Protein AF-A0A260Z3S1-F1 (afdb_monomer)

Mean predicted aligned error: 12.97 Å

Radius of gyration: 24.41 Å; Cα contacts (8 Å, |Δi|>4): 133; chains: 1; bounding box: 53×40×90 Å

Structure (mmCIF, N/CA/C/O backbone):
data_AF-A0A260Z3S1-F1
#
_entry.id   AF-A0A260Z3S1-F1
#
loop_
_atom_site.group_PDB
_atom_site.id
_atom_site.type_symbol
_atom_site.label_atom_id
_atom_site.label_alt_id
_atom_site.label_comp_id
_atom_site.label_asym_id
_atom_site.label_entity_id
_atom_site.label_seq_id
_atom_site.pdbx_PDB_ins_code
_atom_site.Cartn_x
_atom_site.Cartn_y
_atom_site.Cartn_z
_atom_site.occupancy
_atom_site.B_iso_or_equiv
_atom_site.auth_seq_id
_atom_site.auth_comp_id
_atom_si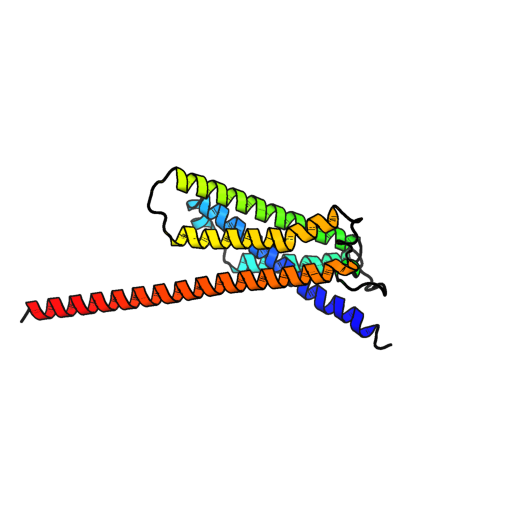te.auth_asym_id
_atom_site.auth_atom_id
_atom_site.pdbx_PDB_model_num
ATOM 1 N N . MET A 1 1 ? 28.560 2.451 -24.950 1.00 42.50 1 MET A N 1
ATOM 2 C CA . MET A 1 1 ? 28.458 1.064 -24.454 1.00 42.50 1 MET A CA 1
ATOM 3 C C . MET A 1 1 ? 28.136 1.024 -22.955 1.00 42.50 1 MET A C 1
ATOM 5 O O . MET A 1 1 ? 27.085 0.514 -22.625 1.00 42.50 1 MET A O 1
ATOM 9 N N . LEU A 1 2 ? 28.884 1.701 -22.068 1.00 42.75 2 LEU A N 1
ATOM 10 C CA . LEU A 1 2 ? 28.582 1.797 -20.614 1.00 42.75 2 LEU A CA 1
ATOM 11 C C . LEU A 1 2 ? 27.265 2.517 -20.206 1.00 42.75 2 LEU A C 1
ATOM 13 O O . LEU A 1 2 ? 26.887 2.483 -19.041 1.00 42.75 2 LEU A O 1
ATOM 17 N N . MET A 1 3 ? 26.571 3.200 -21.127 1.00 47.53 3 MET A N 1
ATOM 18 C CA . MET A 1 3 ? 25.316 3.928 -20.841 1.00 47.53 3 MET A CA 1
ATOM 19 C C . MET A 1 3 ? 24.032 3.133 -21.138 1.00 47.53 3 MET A C 1
ATOM 21 O O . MET A 1 3 ? 22.958 3.591 -20.750 1.00 47.53 3 MET A O 1
ATOM 25 N N . GLU A 1 4 ? 24.113 1.985 -21.822 1.00 52.72 4 GLU A N 1
ATOM 26 C CA . GLU A 1 4 ? 22.952 1.091 -21.997 1.00 52.72 4 GLU A CA 1
ATOM 27 C C . GLU A 1 4 ? 22.783 0.157 -20.793 1.00 52.72 4 GLU A C 1
ATOM 29 O O . GLU A 1 4 ? 21.679 0.051 -20.271 1.00 52.72 4 GLU A O 1
ATOM 34 N N . GLU A 1 5 ? 23.879 -0.380 -20.243 1.00 53.06 5 GLU A N 1
ATOM 35 C CA . GLU A 1 5 ? 23.864 -1.261 -19.058 1.00 53.06 5 GLU A CA 1
ATOM 36 C C . GLU A 1 5 ? 23.185 -0.639 -17.823 1.00 53.06 5 GLU A C 1
ATOM 38 O O . GLU A 1 5 ? 22.540 -1.334 -17.040 1.00 53.06 5 GLU A O 1
ATOM 43 N N . TYR A 1 6 ? 23.276 0.683 -17.640 1.00 60.38 6 TYR A N 1
ATOM 44 C CA . TYR A 1 6 ? 22.657 1.359 -16.491 1.00 60.38 6 TYR A CA 1
ATOM 45 C C . TYR A 1 6 ? 21.142 1.586 -16.654 1.00 60.38 6 TYR A C 1
ATOM 47 O O . TYR A 1 6 ? 20.464 1.935 -15.688 1.00 60.38 6 TYR A O 1
ATOM 55 N N . ARG A 1 7 ? 20.587 1.428 -17.864 1.00 61.75 7 ARG A N 1
ATOM 56 C CA . ARG A 1 7 ? 19.157 1.673 -18.137 1.00 61.75 7 ARG A CA 1
ATOM 57 C C . ARG A 1 7 ? 18.304 0.468 -17.782 1.00 61.75 7 ARG A C 1
ATOM 59 O O . ARG A 1 7 ? 17.249 0.643 -17.175 1.00 61.75 7 ARG A O 1
ATOM 66 N N . ASP A 1 8 ? 18.807 -0.730 -18.044 1.00 65.19 8 ASP A N 1
ATOM 67 C CA . ASP A 1 8 ? 18.151 -1.970 -17.628 1.00 65.19 8 ASP A CA 1
ATOM 68 C C . ASP A 1 8 ? 18.124 -2.088 -16.101 1.00 65.19 8 ASP A C 1
ATOM 70 O O . ASP A 1 8 ? 17.151 -2.581 -15.529 1.00 65.19 8 ASP A O 1
ATOM 74 N N . LEU A 1 9 ? 19.125 -1.513 -15.420 1.00 69.56 9 LEU A N 1
ATOM 75 C CA . LEU A 1 9 ? 19.155 -1.379 -13.963 1.00 69.56 9 LEU A CA 1
ATOM 76 C C . LEU A 1 9 ? 17.916 -0.644 -13.418 1.00 69.56 9 LEU A C 1
ATOM 78 O O . LEU A 1 9 ? 17.424 -0.984 -12.344 1.00 69.56 9 LEU A O 1
ATOM 82 N N . ILE A 1 10 ? 17.382 0.341 -14.153 1.00 70.88 10 ILE A N 1
ATOM 83 C CA . ILE A 1 10 ? 16.171 1.072 -13.751 1.00 70.88 10 ILE A CA 1
ATOM 84 C C . ILE A 1 10 ? 14.979 0.118 -13.722 1.00 70.88 10 ILE A C 1
ATOM 86 O O . ILE A 1 10 ? 14.205 0.156 -12.773 1.00 70.88 10 ILE A O 1
ATOM 90 N N . VAL A 1 11 ? 14.841 -0.755 -14.721 1.00 71.81 11 VAL A N 1
ATOM 91 C CA . VAL A 1 11 ? 13.756 -1.746 -14.779 1.00 71.81 11 VAL A CA 1
ATOM 92 C C . VAL A 1 11 ? 13.961 -2.830 -13.721 1.00 71.81 11 VAL A C 1
ATOM 94 O O . VAL A 1 11 ? 13.030 -3.134 -12.977 1.00 71.81 11 VAL A O 1
ATOM 97 N N . TYR A 1 12 ? 15.188 -3.332 -13.569 1.00 73.81 12 TYR A N 1
ATOM 98 C CA . TYR A 1 12 ? 15.538 -4.335 -12.560 1.00 73.81 12 TYR A CA 1
ATOM 99 C C . TYR A 1 12 ? 15.319 -3.863 -11.119 1.00 73.81 12 TYR A C 1
ATOM 101 O O . TYR A 1 12 ? 14.935 -4.664 -10.273 1.00 73.81 12 TYR A O 1
ATOM 109 N N . LEU A 1 13 ? 15.540 -2.580 -10.821 1.00 77.12 13 LEU A N 1
ATOM 110 C CA . LEU A 1 13 ? 15.265 -2.007 -9.500 1.00 77.12 13 LEU A CA 1
ATOM 111 C C . LEU A 1 13 ? 13.797 -1.594 -9.338 1.00 77.12 13 LEU A C 1
ATOM 113 O O . LEU A 1 13 ? 13.244 -1.684 -8.239 1.00 77.12 13 LEU A O 1
ATOM 117 N N . ALA A 1 14 ? 13.149 -1.145 -10.413 1.00 77.25 14 ALA A N 1
ATOM 118 C CA . ALA A 1 14 ? 11.780 -0.655 -10.351 1.00 77.25 14 ALA A CA 1
ATOM 119 C C . ALA A 1 14 ? 10.728 -1.769 -10.287 1.00 77.25 14 ALA A C 1
ATOM 121 O O . ALA A 1 14 ? 9.692 -1.548 -9.663 1.00 77.25 14 ALA A O 1
ATOM 122 N N . ILE A 1 15 ? 10.978 -2.951 -10.863 1.00 80.38 15 ILE A N 1
ATOM 123 C CA . ILE A 1 15 ? 10.049 -4.091 -10.780 1.00 80.38 15 ILE A CA 1
ATOM 124 C C . ILE A 1 15 ? 9.864 -4.555 -9.320 1.00 80.38 15 ILE A C 1
ATOM 126 O O . ILE A 1 15 ? 8.734 -4.493 -8.827 1.00 80.38 15 ILE A O 1
ATOM 130 N N . PRO A 1 16 ? 10.926 -4.899 -8.556 1.00 83.25 16 PRO A N 1
ATOM 131 C CA . PRO A 1 16 ? 10.788 -5.257 -7.144 1.00 83.25 16 PRO A CA 1
ATOM 132 C C . PRO A 1 16 ? 10.151 -4.141 -6.315 1.00 83.25 16 PRO A C 1
ATOM 134 O O . PRO A 1 16 ? 9.347 -4.400 -5.417 1.00 83.25 16 PRO A O 1
ATOM 137 N N . TRP A 1 17 ? 10.483 -2.885 -6.630 1.00 81.94 17 TRP A N 1
ATOM 138 C CA . TRP A 1 17 ? 9.886 -1.727 -5.975 1.00 81.94 17 TRP A CA 1
ATOM 139 C C . TRP A 1 17 ? 8.381 -1.611 -6.252 1.00 81.94 17 TRP A C 1
ATOM 141 O O . TRP A 1 17 ? 7.613 -1.326 -5.329 1.00 81.94 17 TRP A O 1
ATOM 151 N N . SER A 1 18 ? 7.939 -1.857 -7.490 1.00 81.75 18 SER A N 1
ATOM 152 C CA . SER A 1 18 ? 6.517 -1.877 -7.853 1.00 81.75 18 SER A CA 1
ATOM 153 C C . SER A 1 18 ? 5.781 -2.973 -7.093 1.00 81.75 18 SER A C 1
ATOM 155 O O . SER A 1 18 ? 4.790 -2.672 -6.429 1.00 81.75 18 SER A O 1
ATOM 157 N N . ASN A 1 19 ? 6.316 -4.197 -7.076 1.00 86.38 19 ASN A N 1
ATOM 158 C CA . ASN A 1 19 ? 5.711 -5.325 -6.363 1.00 86.38 19 ASN A CA 1
ATOM 159 C C . ASN A 1 19 ? 5.585 -5.034 -4.862 1.00 86.38 19 ASN A C 1
ATOM 161 O O . ASN A 1 19 ? 4.545 -5.296 -4.255 1.00 86.38 19 ASN A O 1
ATOM 165 N N . PHE A 1 20 ? 6.622 -4.446 -4.256 1.00 85.25 20 PHE A N 1
ATOM 166 C CA . PHE A 1 20 ? 6.588 -4.039 -2.852 1.00 85.25 20 PHE A CA 1
ATOM 167 C C . PHE A 1 20 ? 5.515 -2.972 -2.596 1.00 85.25 20 PHE A C 1
ATOM 169 O O . PHE A 1 20 ? 4.761 -3.061 -1.622 1.00 85.25 20 PHE A O 1
ATOM 176 N N . ALA A 1 21 ? 5.399 -1.985 -3.488 1.00 8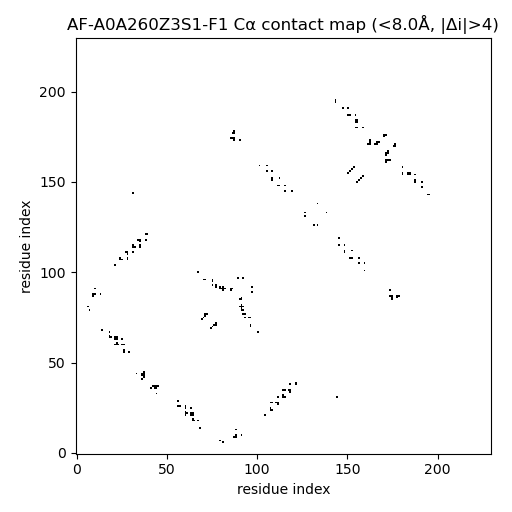1.50 21 ALA A N 1
ATOM 177 C CA . ALA A 1 21 ? 4.367 -0.959 -3.406 1.00 81.50 21 ALA A CA 1
ATOM 178 C C . ALA A 1 21 ? 2.951 -1.545 -3.571 1.00 81.50 21 ALA A C 1
ATOM 180 O O . ALA A 1 21 ? 2.059 -1.177 -2.807 1.00 81.50 21 ALA A O 1
ATOM 181 N N . ALA A 1 22 ? 2.745 -2.479 -4.504 1.00 84.94 22 ALA A N 1
ATOM 182 C CA . ALA A 1 22 ? 1.474 -3.170 -4.713 1.00 84.94 22 ALA A CA 1
ATOM 183 C C . ALA A 1 22 ? 1.071 -3.996 -3.482 1.00 84.94 22 ALA A C 1
ATOM 185 O O . ALA A 1 22 ? -0.040 -3.845 -2.966 1.00 84.94 22 ALA A O 1
ATOM 186 N N . CYS A 1 23 ? 2.004 -4.785 -2.935 1.00 87.12 23 CYS A N 1
ATOM 187 C CA . CYS A 1 23 ? 1.796 -5.535 -1.695 1.00 87.12 23 CYS A CA 1
ATOM 188 C C . CYS A 1 23 ? 1.375 -4.607 -0.549 1.00 87.12 23 CYS A C 1
ATOM 190 O O . CYS A 1 23 ? 0.395 -4.880 0.148 1.00 87.12 23 CYS A O 1
ATOM 192 N N . ARG A 1 24 ? 2.078 -3.479 -0.372 1.00 84.94 24 ARG A N 1
ATOM 193 C CA . ARG A 1 24 ? 1.750 -2.483 0.658 1.00 84.94 24 ARG A CA 1
ATOM 194 C C . ARG A 1 24 ? 0.330 -1.939 0.488 1.00 84.94 24 ARG A C 1
ATOM 196 O O . ARG A 1 24 ? -0.402 -1.867 1.473 1.00 84.94 24 ARG A O 1
ATOM 203 N N . SER A 1 25 ? -0.074 -1.584 -0.731 1.00 83.81 25 SER A N 1
ATOM 204 C CA . SER A 1 25 ? -1.418 -1.066 -1.011 1.00 83.81 25 SER A CA 1
ATOM 205 C C . SER A 1 25 ? -2.520 -2.089 -0.695 1.00 83.81 25 SER A C 1
ATOM 207 O O . SER A 1 25 ? -3.530 -1.725 -0.092 1.00 83.81 25 SER A O 1
ATOM 209 N N . ILE A 1 26 ? -2.318 -3.372 -1.016 1.00 88.75 26 ILE A N 1
ATOM 210 C CA . ILE A 1 26 ? -3.271 -4.450 -0.686 1.00 88.75 26 ILE A CA 1
ATOM 211 C C . ILE A 1 26 ? -3.361 -4.683 0.825 1.00 88.75 26 ILE A C 1
ATOM 213 O O . ILE A 1 26 ? -4.458 -4.855 1.368 1.00 88.75 26 ILE A O 1
ATOM 217 N N . ILE A 1 27 ? -2.227 -4.657 1.529 1.00 87.38 27 ILE A N 1
ATOM 218 C CA . ILE A 1 27 ? -2.198 -4.772 2.991 1.00 87.38 27 ILE A CA 1
ATOM 219 C C . ILE A 1 27 ? -2.959 -3.598 3.623 1.00 87.38 27 ILE A C 1
ATOM 221 O O . ILE A 1 27 ? -3.803 -3.817 4.493 1.00 87.38 27 ILE A O 1
ATOM 225 N N . ALA A 1 28 ? -2.730 -2.369 3.154 1.00 83.81 28 ALA A N 1
ATOM 226 C CA . ALA A 1 28 ? -3.434 -1.180 3.632 1.00 83.81 28 ALA A CA 1
ATOM 227 C C . ALA A 1 28 ? -4.955 -1.264 3.394 1.00 83.81 28 ALA A C 1
ATOM 229 O O . ALA A 1 28 ? -5.746 -0.964 4.296 1.00 83.81 28 ALA A O 1
ATOM 230 N N . LEU A 1 29 ? -5.379 -1.744 2.219 1.00 87.44 29 LEU A N 1
ATOM 231 C CA . LEU A 1 29 ? -6.790 -1.993 1.909 1.00 87.44 29 LEU A CA 1
ATOM 232 C C . LEU A 1 29 ? -7.402 -3.051 2.837 1.00 87.44 29 LEU A C 1
ATOM 234 O O . LEU A 1 29 ? -8.494 -2.854 3.377 1.00 87.44 29 LEU A O 1
ATOM 238 N N . SER A 1 30 ? -6.683 -4.149 3.066 1.00 87.88 30 SER A N 1
ATOM 239 C CA . SER A 1 30 ? -7.125 -5.239 3.941 1.00 87.88 30 SER A CA 1
ATOM 240 C C . SER A 1 30 ? -7.297 -4.754 5.382 1.00 87.88 30 SER A C 1
ATOM 242 O O . SER A 1 30 ? -8.345 -4.967 5.989 1.00 87.88 30 SER A O 1
ATOM 244 N N . ILE A 1 31 ? -6.318 -4.010 5.907 1.00 84.12 31 ILE A N 1
ATOM 245 C CA . ILE A 1 31 ? -6.381 -3.393 7.240 1.00 84.12 31 ILE A CA 1
ATOM 246 C C . ILE A 1 31 ? -7.555 -2.411 7.338 1.00 84.12 31 ILE A C 1
ATOM 248 O O . ILE A 1 31 ? -8.276 -2.409 8.338 1.00 84.12 31 ILE A O 1
ATOM 252 N N . SER A 1 32 ? -7.769 -1.575 6.320 1.00 83.69 32 SER A N 1
ATOM 253 C CA . SER A 1 32 ? -8.889 -0.623 6.297 1.00 83.69 32 SER A CA 1
ATOM 254 C C . SER A 1 32 ? -10.235 -1.347 6.337 1.00 83.69 32 SER A C 1
ATOM 256 O O . SER A 1 32 ? -11.125 -0.976 7.104 1.00 83.69 32 SER A O 1
ATOM 258 N N . THR A 1 33 ? -10.353 -2.440 5.586 1.00 87.25 33 THR A N 1
ATOM 259 C CA . THR A 1 33 ? -11.551 -3.286 5.557 1.00 87.25 33 THR A CA 1
ATOM 260 C C . THR A 1 33 ? -11.796 -3.950 6.912 1.00 87.25 33 THR A C 1
ATOM 262 O O . THR A 1 33 ? -12.904 -3.861 7.443 1.00 87.25 33 THR A O 1
AT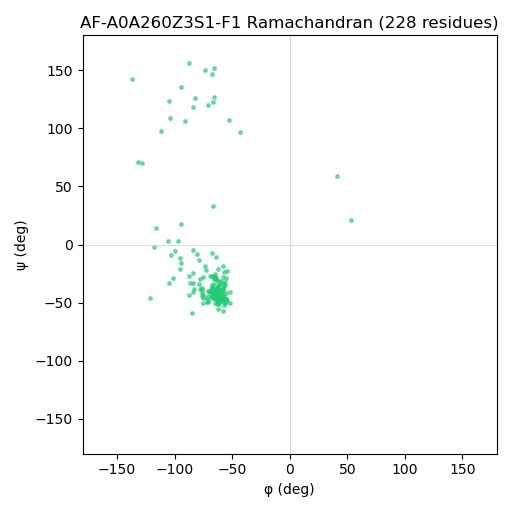OM 265 N N . GLU A 1 34 ? -10.766 -4.536 7.536 1.00 85.69 34 GLU A N 1
ATOM 266 C CA . GLU A 1 34 ? -10.872 -5.111 8.884 1.00 85.69 34 GLU A CA 1
ATOM 267 C C . GLU A 1 34 ? -11.384 -4.081 9.902 1.00 85.69 34 GLU A C 1
ATOM 269 O O . GLU A 1 34 ? -12.242 -4.397 10.729 1.00 85.69 34 GLU A O 1
ATOM 274 N N . ARG A 1 35 ? -10.894 -2.836 9.832 1.00 83.69 35 ARG A N 1
ATOM 275 C CA . ARG A 1 35 ? -11.311 -1.751 10.735 1.00 83.69 35 ARG A CA 1
ATOM 276 C C . ARG A 1 35 ? -12.776 -1.376 10.545 1.00 83.69 35 ARG A C 1
ATOM 278 O O . ARG A 1 35 ? -13.477 -1.194 11.540 1.00 83.69 35 ARG A O 1
ATOM 285 N N . VAL A 1 36 ? -13.251 -1.293 9.302 1.00 85.25 36 VAL A N 1
ATOM 286 C CA . VAL A 1 36 ? -14.667 -1.025 9.008 1.00 85.25 36 VAL A CA 1
ATOM 287 C C . VAL A 1 36 ? -15.542 -2.171 9.507 1.00 85.25 36 VAL A C 1
ATOM 289 O O . VAL A 1 36 ? -16.519 -1.913 10.205 1.00 85.25 36 VAL A O 1
ATOM 292 N N . ILE A 1 37 ? -15.169 -3.428 9.256 1.00 86.69 37 ILE A N 1
ATOM 293 C CA . ILE A 1 37 ? -15.929 -4.591 9.741 1.00 86.69 37 ILE A CA 1
ATOM 294 C C . ILE A 1 37 ? -15.960 -4.612 11.274 1.00 86.69 37 ILE A C 1
ATOM 296 O O . ILE A 1 37 ? -17.025 -4.793 11.857 1.00 86.69 37 ILE A O 1
ATOM 300 N N . ALA A 1 38 ? -14.835 -4.357 11.947 1.00 84.44 38 ALA A N 1
ATOM 301 C CA . ALA A 1 38 ? -14.779 -4.288 13.407 1.00 84.44 38 ALA A CA 1
ATOM 302 C C . ALA A 1 38 ? -15.628 -3.142 13.980 1.00 84.44 38 ALA A C 1
ATOM 304 O O . ALA A 1 38 ? -16.263 -3.304 15.023 1.00 84.44 38 ALA A O 1
ATOM 305 N N . ALA A 1 39 ? -15.657 -1.991 13.303 1.00 80.62 39 ALA A N 1
ATOM 306 C CA . ALA A 1 39 ? -16.452 -0.848 13.722 1.00 80.62 39 ALA A CA 1
ATOM 307 C C . ALA A 1 39 ? -17.947 -1.101 13.497 1.00 80.62 39 ALA A C 1
ATOM 309 O O . ALA A 1 39 ? -18.742 -0.878 14.408 1.00 80.62 39 ALA A O 1
ATOM 310 N N . TYR A 1 40 ? -18.353 -1.561 12.310 1.00 82.56 40 TYR A N 1
ATOM 311 C CA . TYR A 1 40 ? -19.752 -1.768 11.925 1.00 82.56 40 TYR A CA 1
ATOM 312 C C . TYR A 1 40 ? -20.370 -3.029 12.533 1.00 82.56 40 TYR A C 1
ATOM 314 O O . TYR A 1 40 ? -21.456 -2.937 13.105 1.00 82.56 40 TYR A O 1
ATOM 322 N N . PHE A 1 41 ? -19.646 -4.147 12.505 1.00 86.38 41 PHE A N 1
ATOM 323 C CA . PHE A 1 41 ? -20.111 -5.479 12.890 1.00 86.38 41 PHE A CA 1
ATOM 324 C C . PHE A 1 41 ? -19.112 -6.185 13.834 1.00 86.38 41 PHE A C 1
ATOM 326 O O . PHE A 1 41 ? -18.476 -7.176 13.458 1.00 86.38 41 PHE A O 1
ATOM 333 N N . PRO A 1 42 ? -18.984 -5.735 15.098 1.00 83.00 42 PRO A N 1
ATOM 334 C CA . PRO A 1 42 ? -17.966 -6.237 16.028 1.00 83.00 42 PRO A CA 1
ATOM 335 C C . PRO A 1 42 ? -18.101 -7.735 16.356 1.00 83.00 42 PRO A C 1
ATOM 337 O O . PRO A 1 42 ? -17.099 -8.411 16.590 1.00 83.00 42 PRO A O 1
ATOM 340 N N . ILE A 1 43 ? -19.329 -8.268 16.357 1.00 83.19 43 ILE A N 1
ATOM 341 C CA . ILE A 1 43 ? -19.608 -9.686 16.642 1.00 83.19 43 ILE A CA 1
ATOM 342 C C . ILE A 1 43 ? -19.116 -10.565 15.483 1.00 83.19 43 ILE A C 1
ATOM 344 O O . ILE A 1 43 ? -18.377 -11.524 15.706 1.00 83.19 43 ILE A O 1
ATOM 348 N N . SER A 1 44 ? -19.448 -10.188 14.242 1.00 81.94 44 SER A N 1
ATOM 349 C CA . SER A 1 44 ? -18.989 -10.891 13.037 1.00 81.94 44 SER A CA 1
ATOM 350 C C . SER A 1 44 ? -17.468 -10.834 12.900 1.00 81.94 44 SER A C 1
ATOM 352 O O . SER A 1 44 ? -16.839 -11.840 12.579 1.00 81.94 44 SER A O 1
ATOM 354 N N . TYR A 1 45 ? -16.864 -9.680 13.208 1.00 84.81 45 TYR A N 1
ATOM 355 C CA . TYR A 1 45 ? -15.411 -9.512 13.203 1.00 84.81 45 TYR A CA 1
ATOM 356 C C . TYR A 1 45 ? -14.712 -10.505 14.135 1.00 84.81 45 TYR A C 1
ATOM 358 O O . TYR A 1 45 ? -13.719 -11.114 13.747 1.00 84.81 45 TYR A O 1
ATOM 366 N N . ARG A 1 46 ? -15.229 -10.708 15.354 1.00 83.88 46 ARG A N 1
ATOM 367 C CA . ARG A 1 46 ? -14.599 -11.607 16.330 1.00 83.88 46 ARG A CA 1
ATOM 368 C C . ARG A 1 46 ? -14.625 -13.070 15.887 1.00 83.88 46 ARG A C 1
ATOM 370 O O . ARG A 1 46 ? -13.666 -13.785 16.154 1.00 83.88 46 ARG A O 1
ATOM 377 N N . ASN A 1 47 ? -15.677 -13.484 15.182 1.00 83.88 47 ASN A N 1
ATOM 378 C CA . ASN A 1 47 ? -15.768 -14.830 14.621 1.00 83.88 47 ASN A CA 1
ATOM 379 C C . ASN A 1 47 ? -14.817 -15.010 13.423 1.00 83.88 47 ASN A C 1
ATOM 381 O O . ASN A 1 47 ? -14.046 -15.963 13.375 1.00 83.88 47 ASN A O 1
ATOM 385 N N . ILE A 1 48 ? -14.796 -14.037 12.504 1.00 81.75 48 ILE A N 1
ATOM 386 C CA . ILE A 1 48 ? -13.912 -14.030 11.328 1.00 81.75 48 ILE A CA 1
ATOM 387 C C . ILE A 1 48 ? -12.432 -13.995 11.727 1.00 81.75 48 ILE A C 1
ATOM 389 O O . ILE A 1 48 ? -11.641 -14.773 11.204 1.00 81.75 48 ILE A O 1
ATOM 393 N N . LYS A 1 49 ? -12.046 -13.142 12.682 1.00 80.81 49 LYS A N 1
ATOM 394 C CA . LYS A 1 49 ? -10.652 -13.005 13.142 1.00 80.81 49 LYS A CA 1
ATOM 395 C C . LYS A 1 49 ? -10.119 -14.288 13.780 1.00 80.81 49 LYS A C 1
ATOM 397 O O . LYS A 1 49 ? -8.926 -14.551 13.705 1.00 80.81 49 LYS A O 1
ATOM 402 N N . ASN A 1 50 ? -10.994 -15.073 14.407 1.00 78.00 50 ASN A N 1
ATOM 403 C CA . ASN A 1 50 ? -10.624 -16.367 14.972 1.00 78.00 50 ASN A CA 1
ATOM 404 C C . ASN A 1 50 ? -10.380 -17.428 13.883 1.00 78.00 50 ASN A C 1
ATOM 406 O O . ASN A 1 50 ? -9.688 -18.408 14.133 1.00 78.00 50 ASN A O 1
ATOM 410 N N . SER A 1 51 ? -10.936 -17.227 12.683 1.00 76.31 51 SER A N 1
ATOM 411 C CA . SER A 1 51 ? -10.835 -18.158 11.558 1.00 76.31 51 SER A CA 1
ATOM 412 C C . SER A 1 51 ? -9.796 -17.754 10.506 1.00 76.31 51 SER A C 1
ATOM 414 O O . SER A 1 51 ? -9.264 -18.634 9.835 1.00 76.31 51 SER A O 1
ATOM 416 N N . ILE A 1 52 ? -9.515 -16.457 10.325 1.00 79.31 52 ILE A N 1
ATOM 417 C CA . ILE A 1 52 ? -8.587 -15.952 9.302 1.00 79.31 52 ILE A CA 1
ATOM 418 C C . ILE A 1 52 ? -7.255 -15.553 9.957 1.00 79.31 52 ILE A C 1
ATOM 420 O O . ILE A 1 52 ? -7.198 -14.534 10.655 1.00 79.31 52 ILE A O 1
ATOM 424 N N . PRO A 1 53 ? -6.165 -16.308 9.731 1.00 81.25 53 PRO A N 1
ATOM 425 C CA . PRO A 1 53 ? -4.848 -15.930 10.220 1.00 81.25 53 PRO A CA 1
ATOM 426 C C . PRO A 1 53 ? -4.272 -14.762 9.409 1.00 81.25 53 PRO A C 1
ATOM 428 O O . PRO A 1 53 ? -4.494 -14.637 8.205 1.00 81.25 53 PRO A O 1
ATOM 431 N N . THR A 1 54 ? -3.440 -13.935 10.047 1.00 81.75 54 THR A N 1
ATOM 432 C CA . THR A 1 54 ? -2.752 -12.799 9.399 1.00 81.75 54 THR A CA 1
ATOM 433 C C . THR A 1 54 ? -1.928 -13.220 8.173 1.00 81.75 54 THR A C 1
ATOM 435 O O . THR A 1 54 ? -1.784 -12.452 7.225 1.00 81.75 54 THR A O 1
ATOM 438 N N . TRP A 1 55 ? -1.427 -14.459 8.159 1.00 83.56 55 TRP A N 1
ATOM 439 C CA . TRP A 1 55 ? -0.689 -15.039 7.034 1.00 83.56 55 TRP A CA 1
ATOM 440 C C . TRP A 1 55 ? -1.497 -15.095 5.736 1.00 83.56 55 TRP A C 1
ATOM 442 O O . TRP A 1 55 ? -0.920 -14.936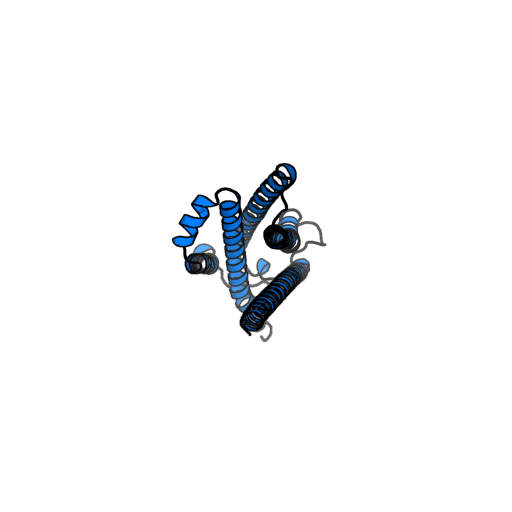 4.666 1.00 83.56 55 TRP A O 1
ATOM 452 N N . THR A 1 56 ? -2.822 -15.253 5.810 1.00 86.44 56 THR A N 1
ATOM 453 C CA . THR A 1 56 ? -3.685 -15.267 4.621 1.00 86.44 56 THR A CA 1
ATOM 454 C C . THR A 1 56 ? -3.675 -13.915 3.914 1.00 86.44 56 THR A C 1
ATOM 456 O O . THR A 1 56 ? -3.598 -13.867 2.692 1.00 86.44 56 THR A O 1
ATOM 459 N N . ILE A 1 57 ? -3.675 -12.812 4.669 1.00 87.50 57 ILE A N 1
ATOM 460 C CA . ILE A 1 57 ? -3.606 -11.454 4.107 1.00 87.50 57 ILE A CA 1
ATOM 461 C C . ILE A 1 57 ? -2.267 -11.247 3.392 1.00 87.50 57 ILE A C 1
ATOM 463 O O . ILE A 1 57 ? -2.223 -10.681 2.303 1.00 87.50 57 ILE A O 1
ATOM 467 N N . LEU A 1 58 ? -1.179 -11.740 3.990 1.00 87.69 58 LEU A N 1
ATOM 468 C CA . LEU A 1 58 ? 0.156 -11.645 3.407 1.00 87.69 58 LEU A CA 1
ATOM 469 C C . LEU A 1 58 ? 0.260 -12.471 2.119 1.00 87.69 58 LEU A C 1
ATOM 471 O O . LEU A 1 58 ? 0.757 -11.961 1.120 1.00 87.69 58 LEU A O 1
ATOM 475 N N . LEU A 1 59 ? -0.267 -13.699 2.114 1.00 89.88 59 LEU A N 1
ATOM 476 C CA . LEU A 1 59 ? -0.325 -14.543 0.916 1.00 89.88 59 LEU A CA 1
ATOM 477 C C . LEU A 1 59 ? -1.092 -13.863 -0.218 1.00 89.88 59 LEU A C 1
ATOM 479 O O . LEU A 1 59 ? -0.572 -13.777 -1.323 1.00 89.88 59 LEU A O 1
ATOM 483 N N . VAL A 1 60 ? -2.279 -13.316 0.064 1.00 90.00 60 VAL A N 1
ATOM 484 C CA . VAL A 1 60 ? -3.075 -12.592 -0.939 1.00 90.00 60 VAL A CA 1
ATOM 485 C C . VAL A 1 60 ? -2.307 -11.390 -1.490 1.00 90.00 60 VAL A C 1
ATOM 487 O O . VAL A 1 60 ? -2.284 -11.193 -2.701 1.00 90.00 60 VAL A O 1
ATOM 490 N N . ALA A 1 61 ? -1.641 -10.612 -0.633 1.00 90.31 61 ALA A N 1
ATOM 491 C CA . ALA A 1 61 ? -0.852 -9.460 -1.066 1.00 90.31 61 ALA A CA 1
ATOM 492 C C . ALA A 1 61 ? 0.321 -9.859 -1.975 1.00 90.31 61 ALA A C 1
ATOM 494 O O . ALA A 1 61 ? 0.535 -9.222 -3.003 1.00 90.31 61 ALA A O 1
ATOM 495 N N . VAL A 1 62 ? 1.046 -10.927 -1.630 1.00 90.31 62 VAL A N 1
ATOM 496 C CA . VAL A 1 62 ? 2.174 -11.427 -2.430 1.00 90.31 62 VAL A CA 1
ATOM 497 C C . VAL A 1 62 ? 1.697 -12.014 -3.755 1.00 90.31 62 VAL A C 1
ATOM 499 O O . VAL A 1 62 ? 2.258 -11.681 -4.795 1.00 90.31 62 VAL A O 1
ATOM 502 N N . SER A 1 63 ? 0.642 -12.835 -3.747 1.00 88.69 63 SER A N 1
ATOM 503 C CA . SER A 1 63 ? 0.039 -13.361 -4.978 1.00 88.69 63 SER A CA 1
ATOM 504 C C . SER A 1 63 ? -0.412 -12.234 -5.900 1.00 88.69 63 SER A C 1
ATOM 506 O O . SER A 1 63 ? -0.210 -12.305 -7.110 1.00 88.69 63 SER A O 1
ATOM 508 N N . PHE A 1 64 ? -0.977 -11.172 -5.324 1.00 87.69 64 PHE A N 1
ATOM 509 C CA . PHE A 1 64 ? -1.364 -9.995 -6.078 1.00 87.69 64 PHE A CA 1
ATOM 510 C C . PHE A 1 64 ? -0.141 -9.268 -6.662 1.00 87.69 64 PHE A C 1
ATOM 512 O O . PHE A 1 64 ? -0.130 -8.958 -7.849 1.00 87.69 64 PHE A O 1
ATOM 519 N N . GLY A 1 65 ? 0.915 -9.050 -5.873 1.00 86.38 65 GLY A N 1
ATOM 520 C CA . GLY A 1 65 ? 2.155 -8.433 -6.357 1.00 86.38 65 GLY A CA 1
ATOM 521 C C . GLY A 1 65 ? 2.803 -9.210 -7.509 1.00 86.38 65 GLY A C 1
ATOM 522 O O . GLY A 1 65 ? 3.179 -8.613 -8.509 1.00 86.38 65 GLY A O 1
ATOM 523 N N . LEU A 1 66 ? 2.853 -10.542 -7.420 1.00 87.38 66 LEU A N 1
ATOM 524 C CA . LEU A 1 66 ? 3.391 -11.404 -8.483 1.00 87.38 66 LEU A CA 1
ATOM 525 C C . LEU A 1 66 ? 2.558 -11.359 -9.772 1.00 87.38 66 LEU A C 1
ATOM 527 O O . LEU A 1 66 ? 3.091 -11.547 -10.863 1.00 87.38 66 LEU A O 1
ATOM 531 N N . SER A 1 67 ? 1.252 -11.090 -9.671 1.00 87.75 67 SER A N 1
ATOM 532 C CA . SER A 1 67 ? 0.398 -10.974 -10.855 1.00 87.75 67 SER A CA 1
ATOM 533 C C . SER A 1 67 ? 0.778 -9.787 -11.751 1.00 87.75 67 SER A C 1
ATOM 535 O O . SER A 1 67 ? 0.561 -9.859 -12.959 1.00 87.75 67 SER A O 1
ATOM 537 N N . GLU A 1 68 ? 1.408 -8.735 -11.206 1.00 84.94 68 GLU A N 1
ATOM 538 C CA . GLU A 1 68 ? 1.880 -7.595 -12.004 1.00 84.94 68 GLU A CA 1
ATOM 539 C C . GLU A 1 68 ? 2.991 -8.009 -12.983 1.00 84.94 68 GLU A C 1
ATOM 541 O O . GLU A 1 68 ? 2.969 -7.590 -14.140 1.00 84.94 68 GLU A O 1
ATOM 546 N N . GLU A 1 69 ? 3.915 -8.883 -12.570 1.00 85.69 69 GLU A N 1
ATOM 547 C CA . GLU A 1 69 ? 4.973 -9.408 -13.447 1.00 85.69 69 GLU A CA 1
ATOM 548 C C . GLU A 1 69 ? 4.408 -10.297 -14.558 1.00 85.69 69 GLU A C 1
ATOM 550 O O . GLU A 1 69 ? 4.818 -10.169 -15.714 1.00 85.69 69 GLU A O 1
ATOM 555 N N . LEU A 1 70 ? 3.421 -11.143 -14.241 1.00 86.12 70 LEU A N 1
ATOM 556 C CA . LEU A 1 70 ? 2.739 -11.968 -15.245 1.00 86.12 70 LEU A CA 1
ATOM 557 C C . LEU A 1 70 ? 2.044 -11.100 -16.301 1.00 86.12 70 LEU A C 1
ATOM 559 O O . LEU A 1 70 ? 2.132 -11.379 -17.494 1.00 86.12 70 LEU A O 1
ATOM 563 N N . VAL A 1 71 ? 1.382 -10.016 -15.886 1.00 86.88 71 VAL A N 1
ATOM 564 C CA . VAL A 1 71 ? 0.741 -9.081 -16.823 1.00 86.88 71 VAL A CA 1
ATOM 565 C C . VAL A 1 71 ? 1.774 -8.327 -17.661 1.00 86.88 71 VAL A C 1
ATOM 567 O O . VAL A 1 71 ? 1.553 -8.107 -18.853 1.00 86.88 71 VAL A O 1
ATOM 570 N N . LEU A 1 72 ? 2.909 -7.956 -17.067 1.00 84.19 72 LEU A N 1
ATOM 571 C CA . LEU A 1 72 ? 3.974 -7.234 -17.755 1.00 84.19 72 LEU A CA 1
ATOM 572 C C . LEU A 1 72 ? 4.616 -8.070 -18.874 1.00 84.19 72 LEU A C 1
ATOM 574 O O . LEU A 1 72 ? 4.739 -7.580 -20.000 1.00 84.19 72 LEU A O 1
ATOM 578 N N . PHE A 1 73 ? 5.016 -9.309 -18.573 1.00 84.44 73 PHE A N 1
ATOM 579 C CA . PHE A 1 73 ? 5.763 -10.155 -19.508 1.00 84.44 73 PHE A CA 1
ATOM 580 C C . PHE A 1 73 ? 4.866 -10.971 -20.441 1.00 84.44 73 PHE A C 1
ATOM 582 O O . PHE A 1 73 ? 5.123 -10.996 -21.642 1.00 84.44 73 PHE A O 1
ATOM 589 N N . GLU A 1 74 ? 3.793 -11.575 -19.926 1.00 86.69 74 GLU A N 1
ATOM 590 C CA . GLU A 1 74 ? 2.949 -12.483 -20.709 1.00 86.69 74 GLU A CA 1
ATOM 591 C C . GLU A 1 74 ? 1.889 -11.702 -21.500 1.00 86.69 74 GLU A C 1
ATOM 593 O O . GLU A 1 74 ? 1.861 -11.725 -22.730 1.00 86.69 74 GLU A O 1
ATOM 598 N N . PHE A 1 75 ? 1.037 -10.943 -20.800 1.00 86.06 75 PHE A N 1
ATOM 599 C CA . PHE A 1 75 ? -0.141 -10.311 -21.407 1.00 86.06 75 PHE A CA 1
ATOM 600 C C . PHE A 1 75 ? 0.186 -9.072 -22.243 1.00 86.06 75 PHE A C 1
ATOM 602 O O . PHE A 1 75 ? -0.399 -8.871 -23.305 1.00 86.06 75 PHE A O 1
ATOM 609 N N . CYS A 1 76 ? 1.085 -8.214 -21.759 1.00 84.62 76 CYS A N 1
ATOM 610 C CA . CYS A 1 76 ? 1.451 -6.977 -22.449 1.00 84.62 76 CYS A CA 1
ATOM 611 C C . CYS A 1 76 ? 2.734 -7.100 -23.295 1.00 84.62 76 CYS A C 1
ATOM 613 O O . CYS A 1 76 ? 3.156 -6.087 -23.870 1.00 84.62 76 CYS A O 1
ATOM 615 N N . SER A 1 77 ? 3.334 -8.300 -23.361 1.00 83.25 77 SER A N 1
ATOM 616 C CA . SER A 1 77 ? 4.519 -8.659 -24.162 1.00 83.25 77 SER A CA 1
ATOM 617 C C . SER A 1 77 ? 5.601 -7.573 -24.154 1.00 83.25 77 SER A C 1
ATOM 619 O O . SER A 1 77 ? 5.941 -6.981 -25.183 1.00 83.25 77 SER A O 1
ATOM 621 N N . TYR A 1 78 ? 6.090 -7.235 -22.962 1.00 79.19 78 TYR A N 1
ATOM 622 C CA . TYR A 1 78 ? 7.071 -6.170 -22.795 1.00 79.19 78 TYR A CA 1
ATOM 623 C C . TYR A 1 78 ? 8.454 -6.568 -23.344 1.00 79.19 78 TYR A C 1
ATOM 625 O O . TYR A 1 78 ? 9.077 -7.507 -22.862 1.00 79.19 78 TYR A O 1
ATOM 633 N N . ASN A 1 79 ? 8.959 -5.809 -24.324 1.00 72.06 79 ASN A N 1
ATOM 634 C CA . ASN A 1 79 ? 10.204 -6.115 -25.044 1.00 72.06 79 ASN A CA 1
ATOM 635 C C . ASN A 1 79 ? 11.466 -5.428 -24.479 1.00 72.06 79 ASN A C 1
ATOM 637 O O . ASN A 1 79 ? 12.457 -5.328 -25.192 1.00 72.06 79 ASN A O 1
ATOM 641 N N . MET A 1 80 ? 11.452 -4.920 -23.237 1.00 69.25 80 MET A N 1
ATOM 642 C CA . MET A 1 80 ? 12.615 -4.255 -22.602 1.00 69.25 80 MET A CA 1
ATOM 643 C C . MET A 1 80 ? 13.233 -3.094 -23.424 1.00 69.25 80 MET A C 1
ATOM 645 O O . MET A 1 80 ? 14.376 -2.714 -23.200 1.00 69.25 80 MET A O 1
ATOM 649 N N . VAL A 1 81 ? 12.498 -2.495 -24.370 1.00 69.50 81 VAL A N 1
ATOM 650 C CA . VAL A 1 81 ? 13.007 -1.389 -25.203 1.00 69.50 81 VAL A CA 1
ATOM 651 C C . VAL A 1 81 ? 12.693 -0.050 -24.534 1.00 69.50 81 VAL A C 1
ATOM 653 O O . VAL A 1 81 ? 11.547 0.398 -24.545 1.00 69.50 81 VAL A O 1
ATOM 656 N N . ILE A 1 82 ? 13.713 0.606 -23.972 1.00 69.06 82 ILE A N 1
ATOM 657 C CA . ILE A 1 82 ? 13.569 1.862 -23.216 1.00 69.06 82 ILE A CA 1
ATOM 658 C C . ILE A 1 82 ? 14.053 3.057 -24.060 1.00 69.06 82 ILE A C 1
ATOM 660 O O . ILE A 1 82 ? 15.221 3.088 -24.459 1.00 69.06 82 ILE A O 1
ATOM 664 N N . PRO A 1 83 ? 13.222 4.091 -24.308 1.00 68.50 83 PRO A N 1
ATOM 665 C CA . PRO A 1 83 ? 13.646 5.260 -25.075 1.00 68.50 83 PRO A CA 1
ATOM 666 C C . PRO A 1 83 ? 14.711 6.090 -24.339 1.00 68.50 83 PRO A C 1
ATOM 668 O O . PRO A 1 83 ? 14.697 6.235 -23.115 1.00 68.50 83 PRO A O 1
ATOM 671 N N . LEU A 1 84 ? 15.630 6.698 -25.101 1.00 61.38 84 LEU A N 1
ATOM 672 C CA . LEU A 1 84 ? 16.794 7.431 -24.574 1.00 61.38 84 LEU A CA 1
ATOM 673 C C . LEU A 1 84 ? 16.436 8.599 -23.635 1.00 61.38 84 LEU A C 1
ATOM 675 O O . LEU A 1 84 ? 17.224 8.912 -22.737 1.00 61.38 84 LEU A O 1
ATOM 679 N N . SER A 1 85 ? 15.257 9.201 -23.804 1.00 66.94 85 SER A N 1
ATOM 680 C CA . SER A 1 85 ? 14.723 10.294 -22.981 1.00 66.94 85 SER A CA 1
ATOM 681 C C . SER A 1 85 ? 14.095 9.842 -21.657 1.00 66.94 85 SER A C 1
ATOM 683 O O . SER A 1 85 ? 13.779 10.683 -20.821 1.00 66.94 85 SER A O 1
ATOM 685 N N . CYS A 1 86 ? 13.938 8.538 -21.430 1.00 67.75 86 CYS A N 1
ATOM 686 C CA . CYS A 1 86 ? 13.166 8.023 -20.311 1.00 67.75 86 CYS A CA 1
ATOM 687 C C . CYS A 1 86 ? 13.950 7.989 -18.992 1.00 67.75 86 CYS A C 1
ATOM 689 O O . CYS A 1 86 ? 15.018 7.381 -18.914 1.00 67.75 86 CYS A O 1
ATOM 691 N N . ARG A 1 87 ? 13.405 8.609 -17.937 1.00 65.56 87 ARG A N 1
ATOM 692 C CA . ARG A 1 87 ? 14.022 8.662 -16.592 1.00 65.56 87 ARG A CA 1
ATOM 693 C C . ARG A 1 87 ? 13.198 7.996 -15.487 1.00 65.56 87 ARG A C 1
ATOM 695 O O . ARG A 1 87 ? 13.612 7.996 -14.332 1.00 65.56 87 ARG A O 1
ATOM 702 N N . VAL A 1 88 ? 12.016 7.474 -15.813 1.00 66.25 88 VAL A N 1
ATOM 703 C CA . VAL A 1 88 ? 11.023 7.006 -14.834 1.00 66.25 88 VAL A CA 1
ATOM 704 C C . VAL A 1 88 ? 10.427 5.682 -15.299 1.00 66.25 88 VAL A C 1
ATOM 706 O O . VAL A 1 88 ? 10.134 5.521 -16.481 1.00 66.25 88 VAL A O 1
ATOM 709 N N . PHE A 1 89 ? 10.171 4.768 -14.358 1.00 67.94 89 PHE A N 1
ATOM 710 C CA . PHE A 1 89 ? 9.597 3.445 -14.636 1.00 67.94 89 PHE A CA 1
ATOM 711 C C . PHE A 1 89 ? 8.314 3.500 -15.477 1.00 67.94 89 PHE A C 1
ATOM 713 O O . PHE A 1 89 ? 8.166 2.733 -16.419 1.00 67.94 89 PHE A O 1
ATOM 720 N N . GLY A 1 90 ? 7.427 4.465 -15.210 1.00 67.56 90 GLY A N 1
ATOM 721 C CA . GLY A 1 90 ? 6.172 4.619 -15.955 1.00 67.56 90 GLY A CA 1
ATOM 722 C C . GLY A 1 90 ? 6.339 4.924 -17.449 1.00 67.56 90 GLY A C 1
ATOM 723 O O . GLY A 1 90 ? 5.418 4.667 -18.211 1.00 67.56 90 GLY A O 1
ATOM 724 N N . CYS A 1 91 ? 7.493 5.445 -17.871 1.00 70.12 91 CYS A N 1
ATOM 725 C CA . CYS A 1 91 ? 7.813 5.687 -19.279 1.00 70.12 91 CYS A CA 1
ATOM 726 C C . CYS A 1 91 ? 8.615 4.524 -19.901 1.00 70.12 91 CYS A C 1
ATOM 728 O O . CYS A 1 91 ? 8.633 4.373 -21.120 1.00 70.12 91 CYS A O 1
ATOM 730 N N . ALA A 1 92 ? 9.270 3.700 -19.072 1.00 72.38 92 ALA A N 1
ATOM 731 C CA . ALA A 1 92 ? 10.019 2.536 -19.534 1.00 72.38 92 ALA A CA 1
ATOM 732 C C . ALA A 1 92 ? 9.079 1.392 -19.938 1.00 72.38 92 ALA A C 1
ATOM 734 O O . ALA A 1 92 ? 9.422 0.608 -20.807 1.00 72.38 92 ALA A O 1
ATOM 735 N N . VAL A 1 93 ? 7.887 1.314 -19.341 1.00 76.62 93 VAL A N 1
ATOM 736 C CA . VAL A 1 93 ? 6.907 0.244 -19.578 1.00 76.62 93 VAL A CA 1
ATOM 737 C C . VAL A 1 93 ? 5.964 0.523 -20.755 1.00 76.62 93 VAL A C 1
ATOM 739 O O . VAL A 1 93 ? 5.697 1.666 -21.122 1.00 76.62 93 VAL A O 1
ATOM 742 N N . ASN A 1 94 ? 5.403 -0.545 -21.333 1.00 79.38 94 ASN A N 1
ATOM 743 C CA . ASN A 1 94 ? 4.445 -0.450 -22.439 1.00 79.38 94 ASN A CA 1
ATOM 744 C C . ASN A 1 94 ? 3.127 0.228 -22.002 1.00 79.38 94 ASN A C 1
ATOM 746 O O . ASN A 1 94 ? 2.686 0.091 -20.859 1.00 79.38 94 ASN A O 1
ATOM 750 N N . LYS A 1 95 ? 2.430 0.886 -22.939 1.00 80.12 95 LYS A N 1
ATOM 751 C CA . LYS A 1 95 ? 1.150 1.578 -22.701 1.00 80.12 95 LYS A CA 1
ATOM 752 C C . LYS A 1 95 ? 0.057 0.645 -22.158 1.00 80.12 95 LYS A C 1
ATOM 754 O O . LYS A 1 95 ? -0.766 1.078 -21.357 1.00 80.12 95 LYS A O 1
ATOM 759 N N . CYS A 1 96 ? 0.075 -0.626 -22.572 1.00 83.69 96 CYS A N 1
ATOM 760 C CA . CYS A 1 96 ? -0.800 -1.687 -22.057 1.00 83.69 96 CYS A CA 1
ATOM 761 C C . CYS A 1 96 ? -0.645 -1.856 -20.539 1.00 83.69 96 CYS A C 1
ATOM 763 O O . CYS A 1 96 ? -1.603 -1.664 -19.788 1.00 83.69 96 CYS A O 1
ATOM 765 N N . PHE A 1 97 ? 0.585 -2.125 -20.090 1.00 82.94 97 PHE A N 1
ATOM 766 C CA . PHE A 1 97 ? 0.891 -2.323 -18.677 1.00 82.94 97 PHE A CA 1
ATOM 767 C C . PHE A 1 97 ? 0.672 -1.040 -17.880 1.00 82.94 97 PHE A C 1
ATOM 769 O O . PHE A 1 97 ? 0.099 -1.080 -16.798 1.00 82.94 97 PHE A O 1
ATOM 776 N N . TYR A 1 98 ? 1.056 0.106 -18.444 1.00 78.50 98 TYR A N 1
ATOM 777 C CA . TYR A 1 98 ? 0.830 1.405 -17.825 1.00 78.50 98 TYR A CA 1
ATOM 778 C C . TYR A 1 98 ? -0.652 1.637 -17.506 1.00 78.50 98 TYR A C 1
ATOM 780 O O . TYR A 1 98 ? -0.992 1.983 -16.378 1.00 78.50 98 TYR A O 1
ATOM 788 N N . ASN A 1 99 ? -1.549 1.400 -18.469 1.00 79.50 99 ASN A N 1
ATOM 789 C CA . ASN A 1 99 ? -2.979 1.604 -18.255 1.00 79.50 99 ASN A CA 1
ATOM 790 C C . ASN A 1 99 ? -3.543 0.622 -17.217 1.00 79.50 99 ASN A C 1
ATOM 792 O O . ASN A 1 99 ? -4.283 1.029 -16.323 1.00 79.50 99 ASN A O 1
ATOM 796 N N . PHE A 1 100 ? -3.151 -0.654 -17.295 1.00 84.06 100 PHE A N 1
ATOM 797 C CA . PHE A 1 100 ? -3.519 -1.661 -16.299 1.00 84.06 100 PHE A CA 1
ATOM 798 C C . PHE A 1 100 ? -3.081 -1.243 -14.888 1.00 84.06 100 PHE A C 1
ATOM 800 O O . PHE A 1 100 ? -3.905 -1.176 -13.977 1.00 84.06 100 PHE A O 1
ATOM 807 N N . TRP A 1 101 ? -1.806 -0.886 -14.730 1.00 81.62 101 TRP A N 1
ATOM 808 C CA . TRP A 1 101 ? -1.212 -0.469 -13.464 1.00 81.62 101 TRP A CA 1
ATOM 809 C C . TRP A 1 101 ? -1.897 0.778 -12.894 1.00 81.62 101 TRP A C 1
ATOM 811 O O . TRP A 1 101 ? -2.259 0.807 -11.716 1.00 81.62 101 TRP A O 1
ATOM 821 N N . THR A 1 102 ? -2.151 1.793 -13.724 1.00 76.25 102 THR A N 1
ATOM 822 C CA . THR A 1 102 ? -2.832 3.026 -13.305 1.00 76.25 102 THR A CA 1
ATOM 823 C C . THR A 1 102 ? -4.281 2.780 -12.888 1.00 76.25 102 THR A C 1
ATOM 825 O O . THR A 1 102 ? -4.697 3.294 -11.846 1.00 76.25 102 THR A O 1
ATOM 828 N N . ILE A 1 103 ? -5.050 1.993 -13.650 1.00 81.06 103 ILE A N 1
ATOM 829 C CA . ILE A 1 103 ? -6.440 1.655 -13.301 1.00 81.06 103 ILE A CA 1
ATOM 830 C C . ILE A 1 103 ? -6.461 0.896 -11.980 1.00 81.06 103 ILE A C 1
ATOM 832 O O . ILE A 1 103 ? -7.162 1.286 -11.047 1.00 81.06 103 ILE A O 1
ATOM 836 N N . HIS A 1 104 ? -5.650 -0.153 -11.887 1.00 83.12 104 HIS A N 1
ATOM 837 C CA . HIS A 1 104 ? -5.571 -1.004 -10.714 1.00 83.12 104 HIS A CA 1
ATOM 838 C C . HIS A 1 104 ? -5.241 -0.199 -9.442 1.00 83.12 104 HIS A C 1
ATOM 840 O O . HIS A 1 104 ? -5.966 -0.252 -8.444 1.00 83.12 104 HIS A O 1
ATOM 846 N N . LYS A 1 105 ? -4.196 0.633 -9.506 1.00 79.75 105 LYS A N 1
ATOM 847 C CA . LYS A 1 105 ? -3.760 1.486 -8.396 1.00 79.75 105 LYS A CA 1
ATOM 848 C C . LYS A 1 105 ? -4.831 2.509 -7.998 1.00 79.75 105 LYS A C 1
ATOM 850 O O . LYS A 1 105 ? -5.076 2.712 -6.809 1.00 79.75 105 LYS A O 1
ATOM 855 N N . THR A 1 106 ? -5.502 3.115 -8.978 1.00 78.88 106 THR A N 1
ATOM 856 C CA . THR A 1 106 ? -6.606 4.060 -8.740 1.00 78.88 106 THR A CA 1
ATOM 857 C C . THR A 1 106 ? -7.767 3.388 -8.010 1.00 78.88 106 THR A C 1
ATOM 859 O O . THR A 1 106 ? -8.248 3.922 -7.013 1.00 78.88 106 THR A O 1
ATOM 862 N N . VAL A 1 107 ? -8.179 2.193 -8.449 1.00 86.00 107 VAL A N 1
ATOM 863 C CA . VAL A 1 107 ? -9.289 1.444 -7.838 1.00 86.00 107 VAL A CA 1
ATOM 864 C C . VAL A 1 107 ? -9.005 1.130 -6.369 1.00 86.00 107 VAL A C 1
ATOM 866 O O . VAL A 1 107 ? -9.855 1.405 -5.521 1.00 86.00 107 VAL A O 1
ATOM 869 N N . ILE A 1 108 ? -7.811 0.621 -6.040 1.00 86.00 108 ILE A N 1
ATOM 870 C CA . ILE A 1 108 ? -7.447 0.338 -4.642 1.00 86.00 108 ILE A CA 1
ATOM 871 C C . ILE A 1 108 ? -7.521 1.603 -3.789 1.00 86.00 108 ILE A C 1
ATOM 873 O O . ILE A 1 108 ? -8.121 1.584 -2.713 1.00 86.00 108 ILE A O 1
ATOM 877 N N . PHE A 1 109 ? -6.927 2.708 -4.246 1.00 79.81 109 PHE A N 1
ATOM 878 C CA . PHE A 1 109 ? -6.925 3.935 -3.454 1.00 79.81 109 PHE A CA 1
ATOM 879 C C . PHE A 1 109 ? -8.322 4.510 -3.263 1.00 79.81 109 PHE A C 1
ATOM 881 O O . PHE A 1 109 ? -8.656 4.909 -2.148 1.00 79.81 109 PHE A O 1
ATOM 888 N N . CYS A 1 110 ? -9.167 4.489 -4.294 1.00 82.81 110 CYS A N 1
ATOM 889 C CA . CYS A 1 110 ? -10.564 4.884 -4.157 1.00 82.81 110 CYS A CA 1
ATOM 890 C C . CYS A 1 110 ? -11.285 4.038 -3.097 1.00 82.81 110 CYS A C 1
ATOM 892 O O . CYS A 1 110 ? -11.970 4.595 -2.239 1.00 82.81 110 CYS A O 1
ATOM 894 N N . MET A 1 111 ? -11.084 2.715 -3.090 1.00 86.50 111 MET A N 1
ATOM 895 C CA . MET A 1 111 ? -11.667 1.834 -2.073 1.00 86.50 111 MET A CA 1
ATOM 896 C C . MET A 1 111 ? -11.182 2.174 -0.657 1.00 86.50 111 MET A C 1
ATOM 898 O O . MET A 1 111 ? -11.994 2.256 0.264 1.00 86.50 111 MET A O 1
ATOM 902 N N . ILE A 1 112 ? -9.882 2.433 -0.472 1.00 83.75 112 ILE A N 1
ATOM 903 C CA . ILE A 1 112 ? -9.315 2.836 0.827 1.00 83.75 112 ILE A CA 1
ATOM 904 C C . ILE A 1 112 ? -9.958 4.138 1.320 1.00 83.75 112 ILE A C 1
ATOM 906 O O . ILE A 1 112 ? -10.395 4.215 2.471 1.00 83.75 112 ILE A O 1
ATOM 910 N N . VAL A 1 113 ? -10.060 5.147 0.451 1.00 81.06 113 VAL A N 1
ATOM 911 C CA . VAL A 1 113 ? -10.669 6.440 0.796 1.00 81.06 113 VAL A CA 1
ATOM 912 C C . VAL A 1 113 ? -12.132 6.259 1.194 1.00 81.06 113 VAL A C 1
ATOM 914 O O . VAL A 1 113 ? -12.546 6.769 2.235 1.00 81.06 113 VAL A O 1
ATOM 917 N N . MET A 1 114 ? -12.900 5.476 0.434 1.00 86.25 114 MET A N 1
ATOM 918 C CA . MET A 1 114 ? -14.303 5.195 0.748 1.00 86.25 114 MET A CA 1
ATOM 919 C C . MET A 1 114 ? -14.467 4.504 2.107 1.00 86.25 114 MET A C 1
ATOM 921 O O . MET A 1 114 ? -15.284 4.930 2.925 1.00 86.25 114 MET A O 1
ATOM 925 N N . LEU A 1 115 ? -13.659 3.479 2.395 1.00 85.81 115 LEU A N 1
ATOM 926 C CA . LEU A 1 115 ? -13.670 2.788 3.689 1.00 85.81 115 LEU A CA 1
ATOM 927 C C . LEU A 1 115 ? -13.297 3.727 4.844 1.00 85.81 115 LEU A C 1
ATOM 929 O O . LEU A 1 115 ? -13.899 3.661 5.918 1.00 85.81 115 LEU A O 1
ATOM 933 N N . SER A 1 116 ? -12.347 4.634 4.622 1.00 81.94 116 SER A N 1
ATOM 934 C CA . SER A 1 116 ? -11.929 5.622 5.619 1.00 81.94 116 SER A CA 1
ATOM 935 C C . SER A 1 116 ? -13.023 6.655 5.916 1.00 81.94 116 SER A C 1
ATOM 937 O O . SER A 1 116 ? -13.270 6.986 7.082 1.00 81.94 116 SER A O 1
ATOM 939 N N . VAL A 1 117 ? -13.758 7.104 4.892 1.00 82.00 117 VAL A N 1
ATOM 940 C CA . VAL A 1 117 ? -14.936 7.969 5.069 1.00 82.00 117 VAL A CA 1
ATOM 941 C C . VAL A 1 117 ? -16.014 7.250 5.881 1.00 82.00 117 VAL A C 1
ATOM 943 O O . VAL A 1 117 ? -16.499 7.811 6.864 1.00 82.00 117 VAL A O 1
ATOM 946 N N . LEU A 1 118 ? -16.343 5.995 5.546 1.00 85.69 118 LEU A N 1
ATOM 947 C CA . LEU A 1 118 ? -17.323 5.196 6.298 1.00 85.69 118 LEU A CA 1
ATOM 948 C C . LEU A 1 118 ? -16.939 5.083 7.779 1.00 85.69 118 LEU A C 1
ATOM 950 O O . LEU A 1 118 ? -17.750 5.330 8.674 1.00 85.69 118 LEU A O 1
ATOM 954 N N . LEU A 1 119 ? -15.675 4.765 8.052 1.00 82.81 119 LEU A N 1
ATOM 955 C CA . LEU A 1 119 ? -15.163 4.660 9.413 1.00 82.81 119 LEU A CA 1
ATOM 956 C C . LEU A 1 119 ? -15.276 5.996 10.172 1.00 82.81 119 LEU A C 1
ATOM 958 O O . LEU A 1 119 ? -15.719 6.025 11.323 1.00 82.81 119 LEU A O 1
ATOM 962 N N . SER A 1 120 ? -14.933 7.104 9.512 1.00 79.50 120 SER A N 1
ATOM 963 C CA . SER A 1 120 ? -14.996 8.454 10.082 1.00 79.50 120 SER A CA 1
ATOM 964 C C . SER A 1 120 ? -16.429 8.868 10.424 1.00 79.50 120 SER A C 1
ATOM 966 O O . SER A 1 120 ? -16.679 9.359 11.526 1.00 79.50 120 SER A O 1
ATOM 968 N N . VAL A 1 121 ? -17.384 8.597 9.527 1.00 82.25 121 VAL A N 1
ATOM 969 C CA . VAL A 1 121 ? -18.815 8.868 9.739 1.00 82.25 121 VAL A CA 1
ATOM 970 C C . VAL A 1 121 ? -19.334 8.102 10.951 1.00 82.25 121 VAL A C 1
ATOM 972 O O . VAL A 1 121 ? -19.951 8.693 11.838 1.00 82.25 121 VAL A O 1
ATOM 975 N N . LYS A 1 122 ? -19.041 6.799 11.052 1.00 81.94 122 LYS A N 1
ATOM 976 C CA . LYS A 1 122 ? -19.486 5.997 12.199 1.00 81.94 122 LYS A CA 1
ATOM 977 C C . LYS A 1 122 ? -18.951 6.534 13.528 1.00 81.94 122 LYS A C 1
ATOM 979 O O . LYS A 1 122 ? -19.670 6.540 14.528 1.00 81.94 122 LYS A O 1
ATOM 984 N N . ILE A 1 123 ? -17.702 6.988 13.548 1.00 74.25 123 ILE A N 1
ATOM 985 C CA . ILE A 1 123 ? -17.071 7.527 14.756 1.00 74.25 123 ILE A CA 1
ATOM 986 C C . ILE A 1 123 ? -17.656 8.885 15.125 1.00 74.25 123 ILE A C 1
ATOM 988 O O . ILE A 1 123 ? -17.909 9.124 16.302 1.00 74.25 123 ILE A O 1
ATOM 992 N N . PHE A 1 124 ? -17.932 9.741 14.143 1.00 74.94 124 PHE A N 1
ATOM 993 C CA . PHE A 1 124 ? -18.612 11.011 14.372 1.00 74.94 124 PHE A CA 1
ATOM 994 C C . PHE A 1 124 ? -20.008 10.805 14.978 1.00 74.94 124 PHE A C 1
ATOM 996 O O . PHE A 1 124 ? -20.350 11.450 15.968 1.00 74.94 124 PHE A O 1
ATOM 1003 N N . ILE A 1 125 ? -20.773 9.842 14.450 1.00 79.31 125 ILE A N 1
ATOM 1004 C CA . ILE A 1 125 ? -22.082 9.458 14.995 1.00 79.31 125 ILE A CA 1
ATOM 1005 C C . ILE A 1 125 ? -21.934 8.956 16.435 1.00 79.31 125 ILE A C 1
ATOM 1007 O O . ILE A 1 125 ? -22.663 9.406 17.314 1.00 79.31 125 ILE A O 1
ATOM 1011 N N . TRP A 1 126 ? -20.975 8.064 16.708 1.00 72.06 126 TRP A N 1
ATOM 1012 C CA . TRP A 1 126 ? -20.757 7.542 18.061 1.00 72.06 126 TRP A CA 1
ATOM 1013 C C . TRP A 1 126 ? -20.329 8.633 19.051 1.00 72.06 126 TRP A C 1
ATOM 1015 O O . TRP A 1 126 ? -20.800 8.637 20.183 1.00 72.06 126 TRP A O 1
ATOM 1025 N N . ASN A 1 127 ? -19.472 9.565 18.629 1.00 69.50 127 ASN A N 1
ATOM 1026 C CA . ASN A 1 127 ? -18.994 10.671 19.457 1.00 69.50 127 ASN A CA 1
ATOM 1027 C C . ASN A 1 127 ? -20.105 11.677 19.791 1.00 69.50 127 ASN A C 1
ATOM 1029 O O . ASN A 1 127 ? -20.146 12.177 20.908 1.00 69.50 127 ASN A O 1
ATOM 1033 N N . ASN A 1 128 ? -21.002 11.967 18.842 1.00 69.25 128 ASN A N 1
ATOM 1034 C CA . ASN A 1 128 ? -22.129 12.872 19.080 1.00 69.25 128 ASN A CA 1
ATOM 1035 C C . ASN A 1 128 ? -23.276 12.216 19.865 1.00 69.25 128 ASN A C 1
ATOM 1037 O O . ASN A 1 128 ? -23.875 12.873 20.708 1.00 69.25 128 ASN A O 1
ATOM 1041 N N . LEU A 1 129 ? -23.600 10.936 19.622 1.00 64.06 129 LEU A N 1
ATOM 1042 C CA . LEU A 1 129 ? -24.714 10.268 20.319 1.00 64.06 129 LEU A CA 1
ATOM 1043 C C . LEU A 1 129 ? -24.361 9.810 21.734 1.00 64.06 129 LEU A C 1
ATOM 1045 O O . LEU A 1 129 ? -25.225 9.763 22.607 1.00 64.06 129 LEU A O 1
ATOM 1049 N N . LYS A 1 130 ?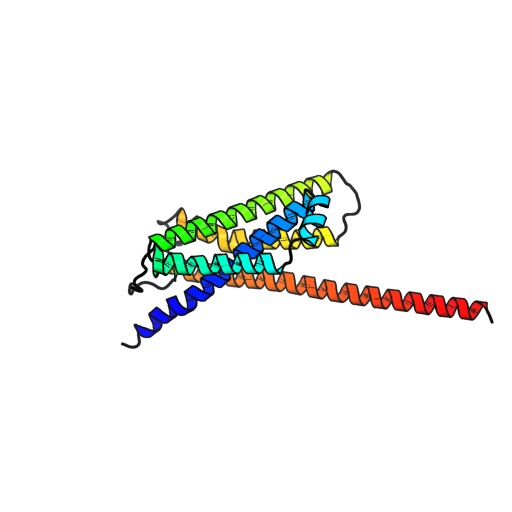 -23.116 9.396 21.960 1.00 58.59 130 LYS A N 1
ATOM 1050 C CA . LYS A 1 130 ? -22.664 8.905 23.256 1.00 58.59 130 LYS A CA 1
ATOM 1051 C C . LYS A 1 130 ? -21.671 9.901 23.819 1.00 58.59 130 LYS A C 1
ATOM 1053 O O . LYS A 1 130 ? -20.479 9.817 23.547 1.00 58.59 130 LYS A O 1
ATOM 1058 N N . HIS A 1 131 ? -22.164 10.770 24.697 1.00 52.03 131 HIS A N 1
ATOM 1059 C CA . HIS A 1 131 ? -21.371 11.614 25.600 1.00 52.03 131 HIS A CA 1
ATOM 1060 C C . HIS A 1 131 ? -20.615 10.772 26.660 1.00 52.03 131 HIS A C 1
ATOM 1062 O O . HIS A 1 131 ? -20.487 11.144 27.822 1.00 52.03 131 HIS A O 1
ATOM 1068 N N . THR A 1 132 ? -20.194 9.563 26.292 1.00 49.19 132 THR A N 1
ATOM 1069 C CA . THR A 1 132 ? -19.545 8.582 27.153 1.00 49.19 132 THR A CA 1
ATOM 1070 C C . THR A 1 132 ? -18.044 8.754 27.002 1.00 49.19 132 THR A C 1
ATOM 1072 O O . THR A 1 132 ? -17.571 8.868 25.874 1.00 49.19 132 THR A O 1
ATOM 1075 N N . GLU A 1 133 ? -17.305 8.746 28.115 1.00 49.78 133 GLU A N 1
ATOM 1076 C CA . GLU A 1 133 ? -15.841 8.819 28.149 1.00 49.78 133 GLU A CA 1
ATOM 1077 C C . GLU A 1 133 ? -15.205 7.908 27.089 1.00 49.78 133 GLU A C 1
ATOM 1079 O O . GLU A 1 133 ? -15.076 6.691 27.251 1.00 49.78 133 GLU A O 1
ATOM 1084 N N . THR A 1 134 ? -14.850 8.490 25.943 1.00 52.28 134 THR A N 1
ATOM 1085 C CA . THR A 1 134 ? -14.310 7.718 24.832 1.00 52.28 134 THR A CA 1
ATOM 1086 C C . THR A 1 134 ? -12.955 7.177 25.252 1.00 52.28 134 THR A C 1
ATOM 1088 O O . THR A 1 134 ? -12.049 7.933 25.605 1.00 52.28 134 THR A O 1
ATOM 1091 N N . ASN A 1 135 ? -12.811 5.855 25.198 1.00 54.59 135 ASN A N 1
ATOM 1092 C CA . ASN A 1 135 ? -11.568 5.159 25.493 1.00 54.59 135 ASN A CA 1
ATOM 1093 C C . ASN A 1 135 ? -10.446 5.772 24.633 1.00 54.59 135 ASN A C 1
ATOM 1095 O O . ASN A 1 135 ? -10.411 5.578 23.415 1.00 54.59 135 ASN A O 1
ATOM 1099 N N . SER A 1 136 ? -9.543 6.545 25.247 1.00 56.88 136 SER A N 1
ATOM 1100 C CA . SER A 1 136 ? -8.518 7.335 24.537 1.00 56.88 136 SER A CA 1
ATOM 1101 C C . SER A 1 136 ? -7.652 6.499 23.580 1.00 56.88 136 SER A C 1
ATOM 1103 O O . SER A 1 136 ? -7.100 7.023 22.615 1.00 56.88 136 SER A O 1
ATOM 1105 N N . GLN A 1 137 ? -7.572 5.185 23.810 1.00 54.34 137 GLN A N 1
ATOM 1106 C CA . GLN A 1 137 ? -6.895 4.212 22.952 1.00 54.34 137 GLN A CA 1
ATOM 1107 C C . GLN A 1 137 ? -7.607 3.983 21.610 1.00 54.34 137 GLN A C 1
ATOM 1109 O O . GLN A 1 137 ? -6.943 3.916 20.576 1.00 54.34 137 GLN A O 1
ATOM 1114 N N . LEU A 1 138 ? -8.945 3.914 21.605 1.00 56.41 138 LEU A N 1
ATOM 1115 C CA . LEU A 1 138 ? -9.739 3.732 20.385 1.00 56.41 138 LEU A CA 1
ATOM 1116 C C . LEU A 1 138 ? -9.630 4.976 19.485 1.00 56.41 138 LEU A C 1
ATOM 1118 O O . LEU A 1 138 ? -9.427 4.861 18.280 1.00 56.41 138 LEU A O 1
ATOM 1122 N N . SER A 1 139 ? -9.657 6.168 20.097 1.00 61.59 139 SER A N 1
ATOM 1123 C CA . SER A 1 139 ? -9.469 7.453 19.405 1.00 61.59 139 SER A CA 1
ATOM 1124 C C . SER A 1 139 ? -8.064 7.589 18.798 1.00 61.59 139 SER A C 1
ATOM 1126 O O . SER A 1 139 ? -7.923 8.029 17.660 1.00 61.59 139 SER A O 1
ATOM 1128 N N . LYS A 1 140 ? -7.011 7.145 19.501 1.00 62.28 140 LYS A N 1
ATOM 1129 C CA . LYS A 1 140 ? -5.625 7.168 18.992 1.00 62.28 140 LYS A CA 1
ATOM 1130 C C . LYS A 1 140 ? -5.393 6.202 17.829 1.00 62.28 140 LYS A C 1
ATOM 1132 O O . LYS A 1 140 ? -4.801 6.597 16.830 1.00 62.28 140 LYS A O 1
ATOM 1137 N N . ALA A 1 141 ? -5.876 4.962 17.936 1.00 60.88 141 ALA A N 1
ATOM 1138 C CA . ALA A 1 141 ? -5.761 3.970 16.862 1.00 60.88 141 ALA A CA 1
ATOM 1139 C C . ALA A 1 141 ? -6.537 4.381 15.599 1.00 60.88 141 ALA A C 1
ATOM 1141 O O . ALA A 1 141 ? -6.143 4.013 14.491 1.00 60.88 141 ALA A O 1
ATOM 1142 N N . ASN A 1 142 ? -7.614 5.151 15.778 1.00 66.56 142 ASN A N 1
ATOM 1143 C CA . ASN A 1 142 ? -8.378 5.746 14.693 1.00 66.56 142 ASN A CA 1
ATOM 1144 C C . ASN A 1 142 ? -7.675 6.955 14.059 1.00 66.56 142 ASN A C 1
ATOM 1146 O O . ASN A 1 142 ? -7.558 7.018 12.843 1.00 66.56 142 ASN A O 1
ATOM 1150 N N . ARG A 1 143 ? -7.147 7.885 14.869 1.00 68.31 143 ARG A N 1
ATOM 1151 C CA . ARG A 1 143 ? -6.349 9.023 14.375 1.00 68.31 143 ARG A CA 1
ATOM 1152 C C . ARG A 1 143 ? -5.146 8.562 13.557 1.00 68.31 143 ARG A C 1
ATOM 1154 O O . ARG A 1 143 ? -4.825 9.199 12.566 1.00 68.31 143 ARG A O 1
ATOM 1161 N N . LEU A 1 144 ? -4.527 7.446 13.944 1.00 68.12 144 LEU A N 1
ATOM 1162 C CA . LEU A 1 144 ? -3.436 6.839 13.186 1.00 68.12 144 LEU A CA 1
ATOM 1163 C C . LEU A 1 144 ? -3.888 6.340 11.806 1.00 68.12 144 LEU A C 1
ATOM 1165 O O . LEU A 1 144 ? -3.226 6.629 10.821 1.00 68.12 144 LEU A O 1
ATOM 1169 N N . ALA A 1 145 ? -5.023 5.638 11.729 1.00 65.50 145 ALA A N 1
ATOM 1170 C CA . ALA A 1 145 ? -5.571 5.153 10.458 1.00 65.50 145 ALA A CA 1
ATOM 1171 C C . ALA A 1 145 ? -6.057 6.296 9.549 1.00 65.50 145 ALA A C 1
ATOM 1173 O O . ALA A 1 145 ? -5.922 6.239 8.331 1.00 65.50 145 ALA A O 1
ATOM 1174 N N . LEU A 1 146 ? -6.605 7.355 10.145 1.00 67.12 146 LEU A N 1
ATOM 1175 C CA . LEU A 1 146 ? -7.043 8.542 9.419 1.00 67.12 146 LEU A CA 1
ATOM 1176 C C . LEU A 1 146 ? -5.844 9.338 8.884 1.00 67.12 146 LEU A C 1
ATOM 1178 O O . LEU A 1 146 ? -5.874 9.778 7.740 1.00 67.12 146 LEU A O 1
ATOM 1182 N N . LEU A 1 147 ? -4.770 9.466 9.671 1.00 68.56 147 LEU A N 1
ATOM 1183 C CA . LEU A 1 147 ? -3.515 10.079 9.229 1.00 68.56 147 LEU A CA 1
ATOM 1184 C C . LEU A 1 147 ? -2.888 9.277 8.082 1.00 68.56 147 LEU A C 1
ATOM 1186 O O . LEU A 1 147 ? -2.542 9.883 7.076 1.00 68.56 147 LEU A O 1
ATOM 1190 N N . ASP A 1 148 ? -2.843 7.946 8.197 1.00 68.44 148 ASP A N 1
ATOM 1191 C CA . ASP A 1 148 ? -2.39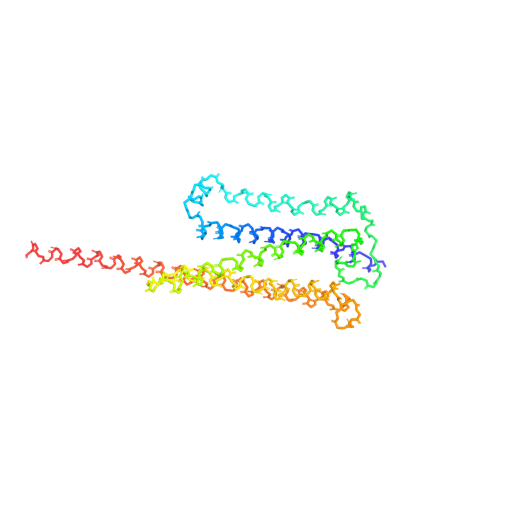7 7.026 7.139 1.00 68.44 148 ASP A CA 1
ATOM 1192 C C . ASP A 1 148 ? -3.191 7.223 5.831 1.00 68.44 148 ASP A C 1
ATOM 1194 O O . ASP A 1 148 ? -2.620 7.430 4.757 1.00 68.44 148 ASP A O 1
ATOM 1198 N N . THR A 1 149 ? -4.523 7.312 5.929 1.00 67.31 149 THR A N 1
ATOM 1199 C CA . THR A 1 149 ? -5.378 7.597 4.762 1.00 67.31 149 THR A CA 1
ATOM 1200 C C . THR A 1 149 ? -5.063 8.969 4.151 1.00 67.31 149 THR A C 1
ATOM 1202 O O . THR A 1 149 ? -4.962 9.089 2.932 1.00 67.31 149 THR A O 1
ATOM 1205 N N . ILE A 1 150 ? -4.897 10.012 4.974 1.00 70.19 150 ILE A N 1
ATOM 1206 C CA . ILE A 1 150 ? -4.582 11.372 4.506 1.00 70.19 150 ILE A CA 1
ATOM 1207 C C . ILE A 1 150 ? -3.224 11.402 3.803 1.00 70.19 150 ILE A C 1
ATOM 1209 O O . ILE A 1 150 ? -3.099 12.020 2.746 1.00 70.19 150 ILE A O 1
ATOM 1213 N N . THR A 1 151 ? -2.214 10.723 4.349 1.00 67.56 151 THR A N 1
ATOM 1214 C CA . THR A 1 151 ? -0.892 10.648 3.723 1.00 67.56 151 THR A CA 1
ATOM 1215 C C . THR A 1 151 ? -0.946 9.922 2.384 1.00 67.56 151 THR A C 1
ATOM 1217 O O . THR A 1 151 ? -0.382 10.417 1.413 1.00 67.56 151 THR A O 1
ATOM 1220 N N . VAL A 1 152 ? -1.690 8.819 2.278 1.00 67.69 152 VAL A N 1
ATOM 1221 C CA . VAL A 1 152 ? -1.878 8.101 1.005 1.00 67.69 152 VAL A CA 1
ATOM 1222 C C . VAL A 1 152 ? -2.644 8.955 -0.014 1.00 67.69 152 VAL A C 1
ATOM 1224 O O . VAL A 1 152 ? -2.294 8.987 -1.194 1.00 67.69 152 VAL A O 1
ATOM 1227 N N . LEU A 1 153 ? -3.651 9.711 0.429 1.00 67.56 153 LEU A N 1
ATOM 1228 C CA . LEU A 1 153 ? -4.435 10.582 -0.446 1.00 67.56 153 LEU A CA 1
ATOM 1229 C C . LEU A 1 153 ? -3.591 11.743 -1.002 1.00 67.56 153 LEU A C 1
ATOM 1231 O O . LEU A 1 153 ? -3.624 12.011 -2.201 1.00 67.56 153 LEU A O 1
ATOM 1235 N N . ILE A 1 154 ? -2.805 12.411 -0.155 1.00 67.75 154 ILE A N 1
ATOM 1236 C CA . ILE A 1 154 ? -2.002 13.578 -0.554 1.00 67.75 154 ILE A CA 1
ATOM 1237 C C . ILE A 1 154 ? -0.761 13.165 -1.354 1.00 67.75 154 ILE A C 1
ATOM 1239 O O . ILE A 1 154 ? -0.452 13.800 -2.361 1.00 67.75 154 ILE A O 1
ATOM 1243 N N . PHE A 1 155 ? -0.049 12.120 -0.925 1.00 63.81 155 PHE A N 1
ATOM 1244 C CA . PHE A 1 155 ? 1.247 11.750 -1.506 1.00 63.81 155 PHE A CA 1
ATOM 1245 C C . PHE A 1 155 ? 1.169 10.681 -2.604 1.00 63.81 155 PHE A C 1
ATOM 1247 O O . PHE A 1 155 ? 2.135 10.533 -3.347 1.00 63.81 155 PHE A O 1
ATOM 1254 N N . ASP A 1 156 ? 0.060 9.943 -2.739 1.00 63.81 156 ASP A N 1
ATOM 1255 C CA . ASP A 1 156 ? -0.066 8.861 -3.732 1.00 63.81 156 ASP A CA 1
ATOM 1256 C C . ASP A 1 156 ? -1.240 9.084 -4.704 1.00 63.81 156 ASP A C 1
ATOM 1258 O O . ASP A 1 156 ? -1.060 8.998 -5.924 1.00 63.81 156 ASP A O 1
ATOM 1262 N N . PHE A 1 157 ? -2.425 9.451 -4.196 1.00 66.69 157 PHE A N 1
ATOM 1263 C CA . PHE A 1 157 ? -3.607 9.691 -5.036 1.00 66.69 157 PHE A CA 1
ATOM 1264 C C . PHE A 1 157 ? -3.541 11.023 -5.794 1.00 66.69 157 PHE A C 1
ATOM 1266 O O . PHE A 1 157 ? -3.706 11.025 -7.012 1.00 66.69 157 PHE A O 1
ATOM 1273 N N . LEU A 1 158 ? -3.253 12.142 -5.117 1.00 67.38 158 LEU A N 1
ATOM 1274 C CA . LEU A 1 158 ? -3.186 13.470 -5.747 1.00 67.38 158 LEU A CA 1
ATOM 1275 C C . LEU A 1 158 ? -2.219 13.517 -6.949 1.00 67.38 158 LEU A C 1
ATOM 1277 O O . LEU A 1 158 ? -2.622 13.992 -8.011 1.00 67.38 158 LEU A O 1
ATOM 1281 N N . PRO A 1 159 ? -0.979 12.993 -6.848 1.00 63.16 159 PRO A N 1
ATOM 1282 C CA . PRO A 1 159 ? -0.043 13.000 -7.970 1.00 63.16 159 PRO A CA 1
ATOM 1283 C C . PRO A 1 159 ? -0.497 12.100 -9.125 1.00 63.16 159 PRO A C 1
ATOM 1285 O O . PRO A 1 159 ? -0.353 12.474 -10.288 1.00 63.16 159 PRO A O 1
ATOM 1288 N N . SER A 1 160 ? -1.072 10.933 -8.813 1.00 62.22 160 SER A N 1
ATOM 1289 C CA . SER A 1 160 ? -1.554 9.976 -9.818 1.00 62.22 160 SER A CA 1
ATOM 1290 C C . SER A 1 160 ? -2.787 10.510 -10.561 1.00 62.22 160 SER A C 1
ATOM 1292 O O . SER A 1 160 ? -2.875 10.391 -11.781 1.00 62.22 160 SER A O 1
ATOM 1294 N N . PHE A 1 161 ? -3.702 11.169 -9.844 1.00 62.94 161 PHE A N 1
ATOM 1295 C CA . PHE A 1 161 ? -4.909 11.770 -10.407 1.00 62.94 161 PHE A CA 1
ATOM 1296 C C . PHE A 1 161 ? -4.584 13.005 -11.259 1.00 62.94 161 PHE A C 1
ATOM 1298 O O . PHE A 1 161 ? -4.988 13.072 -12.422 1.00 62.94 161 PHE A O 1
ATOM 1305 N N . CYS A 1 162 ? -3.777 13.938 -10.738 1.00 57.56 162 CYS A N 1
ATOM 1306 C CA . CYS A 1 162 ? -3.365 15.140 -11.471 1.00 57.56 162 CYS A CA 1
ATOM 1307 C C . CYS A 1 162 ? -2.552 14.810 -12.733 1.00 57.56 162 CYS A C 1
ATOM 1309 O O . CYS A 1 162 ? -2.747 15.455 -13.761 1.00 57.56 162 CYS A O 1
ATOM 1311 N N . GLY A 1 163 ? -1.703 13.775 -12.690 1.00 55.81 163 GLY A N 1
ATOM 1312 C CA . GLY A 1 163 ? -0.963 13.306 -13.866 1.00 55.81 163 GLY A CA 1
ATOM 1313 C C . GLY A 1 163 ? -1.847 12.680 -14.953 1.00 55.81 163 GLY A C 1
ATOM 1314 O O . GLY A 1 163 ? -1.492 12.738 -16.126 1.00 55.81 163 GLY A O 1
ATOM 1315 N N . SER A 1 164 ? -3.004 12.117 -14.587 1.00 53.69 164 SER A N 1
ATOM 1316 C CA . SER A 1 164 ? -3.944 11.503 -15.539 1.00 53.69 164 SER A CA 1
ATOM 1317 C C . SER A 1 164 ? -4.935 12.499 -16.160 1.00 53.69 164 SER A C 1
ATOM 1319 O O . SER A 1 164 ? -5.301 12.353 -17.323 1.00 53.69 164 SER A O 1
ATOM 1321 N N . MET A 1 165 ? -5.341 13.531 -15.409 1.00 51.78 165 MET A N 1
ATOM 1322 C CA . MET A 1 165 ? -6.354 14.506 -15.835 1.00 51.78 165 MET A CA 1
ATOM 1323 C C . MET A 1 165 ? -5.756 15.689 -16.619 1.00 51.78 165 MET A C 1
ATOM 1325 O O . MET A 1 165 ? -6.447 16.282 -17.446 1.00 51.78 165 MET A O 1
ATOM 1329 N N . TRP A 1 166 ? -4.482 16.044 -16.382 1.00 46.09 166 TRP A N 1
ATOM 1330 C CA . TRP A 1 166 ? -3.859 17.250 -16.953 1.00 46.09 166 TRP A CA 1
ATOM 1331 C C . TRP A 1 166 ? -2.523 16.973 -17.675 1.00 46.09 166 TRP A C 1
ATOM 1333 O O . TRP A 1 166 ? -1.461 17.408 -17.227 1.00 46.09 166 TRP A O 1
ATOM 1343 N N . PRO A 1 167 ? -2.537 16.303 -18.843 1.00 51.19 167 PRO A N 1
ATOM 1344 C CA . PRO A 1 167 ? -1.321 16.025 -19.616 1.00 51.19 167 PRO A CA 1
ATOM 1345 C C . PRO A 1 167 ? -0.642 17.275 -20.227 1.00 51.19 167 PRO A C 1
ATOM 1347 O O . PRO A 1 167 ? 0.451 17.167 -20.775 1.00 51.19 167 PRO A O 1
ATOM 1350 N N . THR A 1 168 ? -1.258 18.465 -20.151 1.00 45.81 168 THR A N 1
ATOM 1351 C CA . THR A 1 168 ? -0.811 19.705 -20.825 1.00 45.81 168 THR A CA 1
ATOM 1352 C C . THR A 1 168 ? -0.118 20.743 -19.933 1.00 45.81 168 THR A C 1
ATOM 1354 O O . THR A 1 168 ? 0.449 21.705 -20.455 1.00 45.81 168 THR A O 1
ATOM 1357 N N . ALA A 1 169 ? -0.101 20.583 -18.607 1.00 43.88 169 ALA A N 1
ATOM 1358 C CA . ALA A 1 169 ? 0.639 21.492 -17.731 1.00 43.88 169 ALA A CA 1
ATOM 1359 C C . ALA A 1 169 ? 2.117 21.064 -17.651 1.00 43.88 169 ALA A C 1
ATOM 1361 O O . ALA A 1 169 ? 2.420 19.987 -17.148 1.00 43.88 169 ALA A O 1
ATOM 1362 N N . LYS A 1 170 ? 3.060 21.915 -18.087 1.00 42.81 170 LYS A N 1
ATOM 1363 C CA . LYS A 1 170 ? 4.521 21.658 -18.013 1.00 42.81 170 LYS A CA 1
ATOM 1364 C C . LYS A 1 170 ? 5.047 21.390 -16.588 1.00 42.81 170 LYS A C 1
ATOM 1366 O O . LYS A 1 170 ? 6.118 20.818 -16.433 1.00 42.81 170 LYS A O 1
ATOM 1371 N N . LEU A 1 171 ? 4.286 21.771 -15.557 1.00 41.12 171 LEU A N 1
ATOM 1372 C CA . LEU A 1 171 ? 4.542 21.434 -14.147 1.00 41.12 171 LEU A CA 1
ATOM 1373 C C . LEU A 1 171 ? 4.229 19.963 -13.801 1.00 41.12 171 LEU A C 1
ATOM 1375 O O . LEU A 1 171 ? 4.724 19.472 -12.794 1.00 41.12 171 LEU A O 1
ATOM 1379 N N . PHE A 1 172 ? 3.444 19.268 -14.635 1.00 43.50 172 PHE A N 1
ATOM 1380 C CA . PHE A 1 172 ? 3.017 17.870 -14.486 1.00 43.50 172 PHE A CA 1
ATOM 1381 C C . PHE A 1 172 ? 3.540 16.938 -15.592 1.00 43.50 172 PHE A C 1
ATOM 1383 O O . PHE A 1 172 ? 3.077 15.808 -15.731 1.00 43.50 172 PHE A O 1
ATOM 1390 N N . SER A 1 173 ? 4.526 17.370 -16.382 1.00 45.06 173 SER A N 1
ATOM 1391 C CA . SER A 1 173 ? 5.171 16.490 -17.361 1.00 45.06 173 SER A CA 1
ATOM 1392 C C . SER A 1 173 ? 5.940 15.368 -16.645 1.00 45.06 173 SER A C 1
ATOM 1394 O O . SER A 1 173 ? 6.761 15.625 -15.761 1.00 45.06 173 SER A O 1
ATOM 1396 N N . PHE A 1 174 ? 5.667 14.113 -17.020 1.00 47.75 174 PHE A N 1
ATOM 1397 C CA . PHE A 1 174 ? 6.176 12.897 -16.362 1.00 47.75 174 PHE A CA 1
ATOM 1398 C C . PHE A 1 174 ? 7.712 12.803 -16.293 1.00 47.75 174 PHE A C 1
ATOM 1400 O O . PHE A 1 174 ? 8.224 12.177 -15.365 1.00 47.75 174 PHE A O 1
ATOM 1407 N N . ASP A 1 175 ? 8.438 13.481 -17.189 1.00 49.31 175 ASP A N 1
ATOM 1408 C CA . ASP A 1 175 ? 9.906 13.588 -17.150 1.00 49.31 175 ASP A CA 1
ATOM 1409 C C . ASP A 1 175 ? 10.432 14.371 -15.937 1.00 49.31 175 ASP A C 1
ATOM 1411 O O . ASP A 1 175 ? 11.542 14.115 -15.468 1.00 49.31 175 ASP A O 1
ATOM 1415 N N . TYR A 1 176 ? 9.629 15.295 -15.397 1.00 48.53 176 TYR A N 1
ATOM 1416 C CA . TYR A 1 176 ? 9.973 16.100 -14.223 1.00 48.53 176 TYR A CA 1
ATOM 1417 C C . TYR A 1 176 ? 9.243 15.637 -12.959 1.00 48.53 176 TYR A C 1
ATOM 1419 O O . TYR A 1 176 ? 9.826 15.699 -11.883 1.00 48.53 176 TYR A O 1
ATOM 1427 N N . VAL A 1 177 ? 8.006 15.130 -13.058 1.00 53.69 177 VAL A N 1
ATOM 1428 C CA . VAL A 1 177 ? 7.178 14.777 -11.884 1.00 53.69 177 VAL A CA 1
ATOM 1429 C C . VAL A 1 177 ? 7.447 13.394 -11.307 1.00 53.69 177 VAL A C 1
ATOM 1431 O O . VAL A 1 177 ? 7.242 13.203 -10.109 1.00 53.69 177 VAL A O 1
ATOM 1434 N N . GLY A 1 178 ? 7.959 12.439 -12.086 1.00 57.50 178 GLY A N 1
ATOM 1435 C CA . GLY A 1 178 ? 8.335 11.122 -11.555 1.00 57.50 178 GLY A CA 1
ATOM 1436 C C . GLY A 1 178 ? 9.256 11.197 -10.324 1.00 57.50 178 GLY A C 1
ATOM 1437 O O . GLY A 1 178 ? 8.913 10.612 -9.293 1.00 57.50 178 GLY A O 1
ATOM 1438 N N . PRO A 1 179 ? 10.360 11.971 -10.375 1.00 59.28 179 PRO A N 1
ATOM 1439 C CA . PRO A 1 179 ? 11.231 12.214 -9.226 1.00 59.28 179 PRO A CA 1
ATOM 1440 C C . PRO A 1 179 ? 10.513 12.852 -8.029 1.00 59.28 179 PRO A C 1
ATOM 1442 O O . PRO A 1 179 ? 10.657 12.368 -6.909 1.00 59.28 179 PRO A O 1
ATOM 1445 N N . TYR A 1 180 ? 9.701 13.895 -8.237 1.00 60.31 180 TYR A N 1
ATOM 1446 C CA . TYR A 1 180 ? 8.987 14.565 -7.139 1.00 60.31 180 TYR A CA 1
ATOM 1447 C C . TYR A 1 180 ? 7.919 13.672 -6.501 1.00 60.31 180 TYR A C 1
ATOM 1449 O O . TYR A 1 180 ? 7.756 13.688 -5.284 1.00 60.31 180 TYR A O 1
ATOM 1457 N N . ASN A 1 181 ? 7.234 12.847 -7.295 1.00 63.88 181 ASN A N 1
ATOM 1458 C CA . ASN A 1 181 ? 6.282 11.861 -6.794 1.00 63.88 181 ASN A CA 1
ATOM 1459 C C . ASN A 1 181 ? 6.993 10.756 -5.997 1.00 63.88 181 ASN A C 1
ATOM 1461 O O . ASN A 1 181 ? 6.521 10.349 -4.940 1.00 63.88 181 ASN A O 1
ATOM 1465 N N . ALA A 1 182 ? 8.163 10.300 -6.456 1.00 63.94 182 ALA A N 1
ATOM 1466 C CA . ALA A 1 182 ? 8.979 9.345 -5.711 1.00 63.94 182 ALA A CA 1
ATOM 1467 C C . ALA A 1 182 ? 9.442 9.927 -4.364 1.00 63.94 182 ALA A C 1
ATOM 1469 O O . ALA A 1 182 ? 9.306 9.267 -3.335 1.00 63.94 182 ALA A O 1
ATOM 1470 N N . VAL A 1 183 ? 9.906 11.181 -4.343 1.00 67.94 183 VAL A N 1
ATOM 1471 C CA . VAL A 1 183 ? 10.273 11.879 -3.100 1.00 67.94 183 VAL A CA 1
ATOM 1472 C C . VAL A 1 183 ? 9.058 12.038 -2.187 1.00 67.94 183 VAL A C 1
ATOM 1474 O O . VAL A 1 183 ? 9.154 11.709 -1.010 1.00 67.94 183 VAL A O 1
ATOM 1477 N N . GLY A 1 184 ? 7.906 12.458 -2.721 1.00 66.69 184 GLY A N 1
ATOM 1478 C CA . GLY A 1 184 ? 6.649 12.571 -1.973 1.00 66.69 184 GLY A CA 1
ATOM 1479 C C . GLY A 1 184 ? 6.202 11.247 -1.348 1.00 66.69 184 GLY A C 1
ATOM 1480 O O . GLY A 1 184 ? 5.759 11.202 -0.203 1.00 66.69 184 GLY A O 1
ATOM 1481 N N . LYS A 1 185 ? 6.391 10.135 -2.059 1.00 66.81 185 LYS A N 1
ATOM 1482 C CA . LYS A 1 185 ? 6.125 8.794 -1.527 1.00 66.81 185 LYS A CA 1
ATOM 1483 C C . LYS A 1 185 ? 7.062 8.412 -0.401 1.00 66.81 185 LYS A C 1
ATOM 1485 O O . LYS A 1 185 ? 6.608 7.886 0.613 1.00 66.81 185 LYS A O 1
ATOM 1490 N N . VAL A 1 186 ? 8.358 8.666 -0.561 1.00 73.94 186 VAL A N 1
ATOM 1491 C CA . VAL A 1 186 ? 9.356 8.353 0.468 1.00 73.94 186 VAL A CA 1
ATOM 1492 C C . VAL A 1 186 ? 9.130 9.209 1.713 1.00 73.94 186 VAL A C 1
ATOM 1494 O O . VAL A 1 186 ? 9.178 8.681 2.823 1.00 73.94 186 VAL A O 1
ATOM 1497 N N . THR A 1 187 ? 8.810 10.495 1.557 1.00 75.19 187 THR A N 1
ATOM 1498 C CA . THR A 1 187 ? 8.473 11.367 2.690 1.00 75.19 187 THR A CA 1
ATOM 1499 C C . THR A 1 187 ? 7.179 10.928 3.366 1.00 75.19 187 THR A C 1
ATOM 1501 O O . THR A 1 187 ? 7.157 10.831 4.590 1.00 75.19 187 THR A O 1
ATOM 1504 N N . GLY A 1 188 ? 6.142 10.562 2.606 1.00 70.62 188 GLY A N 1
ATOM 1505 C CA . GLY A 1 188 ? 4.917 9.963 3.145 1.00 70.62 188 GLY A CA 1
ATOM 1506 C C . GLY A 1 188 ? 5.197 8.696 3.961 1.00 70.62 188 GLY A C 1
ATOM 1507 O O . GLY A 1 188 ? 4.759 8.587 5.105 1.00 70.62 188 GLY A O 1
ATOM 1508 N N . CYS A 1 189 ? 6.022 7.787 3.430 1.00 71.44 189 CYS A N 1
ATOM 1509 C CA . CYS A 1 189 ? 6.448 6.576 4.135 1.00 71.44 189 CYS A CA 1
ATOM 1510 C C . CYS A 1 189 ? 7.234 6.886 5.416 1.00 71.44 189 CYS A C 1
ATOM 1512 O O . CYS A 1 189 ? 7.046 6.210 6.426 1.00 71.44 189 CYS A O 1
ATOM 1514 N N . ALA A 1 190 ? 8.113 7.891 5.386 1.00 80.69 190 ALA A N 1
ATOM 1515 C CA . ALA A 1 190 ? 8.891 8.308 6.547 1.00 80.69 190 ALA A CA 1
ATOM 1516 C C . ALA A 1 190 ? 7.994 8.904 7.639 1.00 80.69 190 ALA A C 1
ATOM 1518 O O . ALA A 1 190 ? 8.144 8.558 8.809 1.00 80.69 190 ALA A O 1
ATOM 1519 N N . ILE A 1 191 ? 7.030 9.750 7.265 1.00 76.00 191 ILE A N 1
ATOM 1520 C CA . ILE A 1 191 ? 6.050 10.321 8.195 1.00 76.00 191 ILE A CA 1
ATOM 1521 C C . ILE A 1 191 ? 5.239 9.198 8.848 1.00 76.00 191 ILE A C 1
ATOM 1523 O O . ILE A 1 191 ? 5.140 9.157 10.074 1.00 76.00 191 ILE A O 1
ATOM 1527 N N . GLU A 1 192 ? 4.720 8.253 8.061 1.00 68.00 192 GLU A N 1
ATOM 1528 C CA . GLU A 1 192 ? 3.968 7.106 8.581 1.00 68.00 192 GLU A CA 1
ATOM 1529 C C . GLU A 1 192 ? 4.819 6.274 9.553 1.00 68.00 192 GLU A C 1
ATOM 1531 O O . GLU A 1 192 ? 4.390 5.994 10.675 1.00 68.00 192 GLU A O 1
ATOM 1536 N N . ALA A 1 193 ? 6.063 5.958 9.179 1.00 78.50 193 ALA A N 1
ATOM 1537 C CA . ALA A 1 193 ? 6.983 5.193 10.015 1.00 78.50 193 ALA A CA 1
ATOM 1538 C C . ALA A 1 193 ? 7.306 5.907 11.336 1.00 78.50 193 ALA A C 1
ATOM 15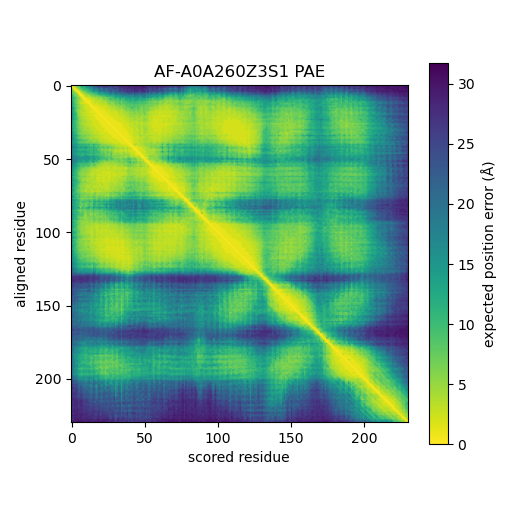40 O O . ALA A 1 193 ? 7.318 5.263 12.389 1.00 78.50 193 ALA A O 1
ATOM 1541 N N . ILE A 1 194 ? 7.529 7.226 11.306 1.00 80.12 194 ILE A N 1
ATOM 1542 C CA . ILE A 1 194 ? 7.772 8.034 12.507 1.00 80.12 194 ILE A CA 1
ATOM 1543 C C . ILE A 1 194 ? 6.538 7.998 13.407 1.00 80.12 194 ILE A C 1
ATOM 1545 O O . ILE A 1 194 ? 6.651 7.640 14.578 1.00 80.12 194 ILE A O 1
ATOM 1549 N N . VAL A 1 195 ? 5.350 8.291 12.871 1.00 75.56 195 VAL A N 1
ATOM 1550 C CA . VAL A 1 195 ? 4.109 8.328 13.658 1.00 75.56 195 VAL A CA 1
ATOM 1551 C C . VAL A 1 195 ? 3.812 6.957 14.283 1.00 75.56 195 VAL A C 1
ATOM 1553 O O . VAL A 1 195 ? 3.521 6.879 15.481 1.00 75.56 195 VAL A O 1
ATOM 1556 N N . VAL A 1 196 ? 3.929 5.867 13.517 1.00 74.25 196 VAL A N 1
ATOM 1557 C CA . VAL A 1 196 ? 3.736 4.494 14.016 1.00 74.25 196 VAL A CA 1
ATOM 1558 C C . VAL A 1 196 ? 4.757 4.160 15.104 1.00 74.25 196 VAL A C 1
ATOM 1560 O O . VAL A 1 196 ? 4.376 3.681 16.176 1.00 74.25 196 VAL A O 1
ATOM 1563 N N . SER A 1 197 ? 6.038 4.455 14.874 1.00 77.31 197 SER A N 1
ATOM 1564 C CA . SER A 1 197 ? 7.116 4.169 15.829 1.00 77.31 197 SER A CA 1
ATOM 1565 C C . SER A 1 197 ? 6.924 4.932 17.134 1.00 77.31 197 SER A C 1
ATOM 1567 O O . SER A 1 197 ? 6.967 4.340 18.213 1.00 77.31 197 SER A O 1
ATOM 1569 N N . THR A 1 198 ? 6.625 6.228 17.055 1.00 75.50 198 THR A N 1
ATOM 1570 C CA . THR A 1 198 ? 6.342 7.065 18.219 1.00 75.50 198 THR A CA 1
ATOM 1571 C C . THR A 1 198 ? 5.164 6.505 19.023 1.00 75.50 198 THR A C 1
ATOM 1573 O O . THR A 1 198 ? 5.265 6.357 20.242 1.00 75.50 198 THR A O 1
ATOM 1576 N N . LEU A 1 199 ? 4.070 6.096 18.372 1.00 70.69 199 LEU A N 1
ATOM 1577 C CA . LEU A 1 199 ? 2.912 5.516 19.061 1.00 70.69 199 LEU A CA 1
ATOM 1578 C C . LEU A 1 199 ? 3.202 4.157 19.710 1.00 70.69 199 LEU A C 1
ATOM 1580 O O . LEU A 1 199 ? 2.739 3.909 20.828 1.00 70.69 199 LEU A O 1
ATOM 1584 N N . LEU A 1 200 ? 3.966 3.284 19.049 1.00 74.50 200 LEU A N 1
ATOM 1585 C CA . LEU A 1 200 ? 4.366 1.990 19.609 1.00 74.50 200 LEU A CA 1
ATOM 1586 C C . LEU A 1 200 ? 5.285 2.161 20.823 1.00 74.50 200 LEU A C 1
ATOM 1588 O O . LEU A 1 200 ? 5.077 1.495 21.841 1.00 74.50 200 LEU A O 1
ATOM 1592 N N . ILE A 1 201 ? 6.242 3.091 20.753 1.00 75.56 201 ILE A N 1
ATOM 1593 C CA . ILE A 1 201 ? 7.140 3.424 21.865 1.00 75.56 201 ILE A CA 1
ATOM 1594 C C . ILE A 1 201 ? 6.331 3.964 23.048 1.00 75.56 201 ILE A C 1
ATOM 1596 O O . ILE A 1 201 ? 6.425 3.421 24.149 1.00 75.56 201 ILE A O 1
ATOM 1600 N N . PHE A 1 202 ? 5.449 4.945 22.830 1.00 68.00 202 PHE A N 1
ATOM 1601 C CA . PHE A 1 202 ? 4.594 5.480 23.897 1.00 68.00 202 PHE A CA 1
ATOM 1602 C C . PHE A 1 202 ? 3.663 4.422 24.504 1.00 68.00 202 PHE A C 1
ATOM 1604 O O . PHE A 1 202 ? 3.385 4.455 25.708 1.00 68.00 202 PHE A O 1
ATOM 1611 N N . ARG A 1 203 ? 3.182 3.463 23.703 1.00 66.38 203 ARG A N 1
ATOM 1612 C CA . ARG A 1 203 ? 2.375 2.342 24.200 1.00 66.38 203 ARG A CA 1
ATOM 1613 C C . ARG A 1 203 ? 3.201 1.407 25.083 1.00 66.38 203 ARG A C 1
ATOM 1615 O O . ARG A 1 203 ? 2.718 1.029 26.150 1.00 66.38 203 ARG A O 1
ATOM 1622 N N . LYS A 1 204 ? 4.428 1.067 24.674 1.00 65.50 204 LYS A N 1
ATOM 1623 C CA . LYS A 1 204 ? 5.348 0.232 25.461 1.00 65.50 204 LYS A CA 1
ATOM 1624 C C . LYS A 1 204 ? 5.661 0.888 26.808 1.00 65.50 204 LYS A C 1
ATOM 1626 O O . LYS A 1 204 ? 5.515 0.233 27.835 1.00 65.50 204 LYS A O 1
ATOM 1631 N N . THR A 1 205 ? 5.974 2.184 26.822 1.00 66.75 205 THR A N 1
ATOM 1632 C CA . THR A 1 205 ? 6.272 2.929 28.056 1.00 66.75 205 THR A CA 1
ATOM 1633 C C . THR A 1 205 ? 5.089 2.939 29.026 1.00 66.75 205 THR A C 1
ATOM 1635 O O . THR A 1 205 ? 5.263 2.600 30.195 1.00 66.75 205 THR A O 1
ATOM 1638 N N . ARG A 1 206 ? 3.861 3.210 28.550 1.00 60.59 206 ARG A N 1
ATOM 1639 C CA . ARG A 1 206 ? 2.663 3.178 29.413 1.00 60.59 206 ARG A CA 1
ATOM 1640 C C . ARG A 1 206 ? 2.365 1.795 29.994 1.00 60.59 206 ARG A C 1
ATOM 1642 O O . ARG A 1 206 ? 1.907 1.700 31.130 1.00 60.59 206 ARG A O 1
ATOM 1649 N N . ILE A 1 207 ? 2.574 0.723 29.225 1.00 66.44 207 ILE A N 1
ATOM 1650 C CA . ILE A 1 207 ? 2.371 -0.649 29.719 1.00 66.44 207 ILE A CA 1
ATOM 1651 C C . ILE A 1 207 ? 3.377 -0.952 30.838 1.00 66.44 207 ILE A C 1
ATOM 1653 O O . ILE A 1 207 ? 2.980 -1.442 31.894 1.00 66.44 207 ILE A O 1
ATOM 1657 N N . THR A 1 208 ? 4.648 -0.589 30.650 1.00 67.00 208 THR A N 1
ATOM 1658 C CA . THR A 1 208 ? 5.697 -0.754 31.666 1.00 67.00 208 THR A CA 1
ATOM 1659 C C . THR A 1 208 ? 5.397 0.045 32.941 1.00 67.00 208 THR A C 1
ATOM 1661 O O . THR A 1 208 ? 5.507 -0.493 34.045 1.00 67.00 208 THR A O 1
ATOM 1664 N N . GLU A 1 209 ? 4.944 1.297 32.823 1.00 66.56 209 GLU A N 1
ATOM 1665 C CA . GLU A 1 209 ? 4.549 2.116 33.978 1.00 66.56 209 GLU A CA 1
ATOM 1666 C C . GLU A 1 209 ? 3.365 1.513 34.747 1.00 66.56 209 GLU A C 1
ATOM 1668 O O . GLU A 1 209 ? 3.416 1.409 35.978 1.00 66.56 209 GLU A O 1
ATOM 1673 N N . ASN A 1 210 ? 2.328 1.046 34.045 1.00 62.84 210 ASN A N 1
ATOM 1674 C CA . ASN A 1 210 ? 1.158 0.419 34.664 1.00 62.84 210 ASN A CA 1
ATOM 1675 C C . ASN A 1 210 ? 1.508 -0.891 35.388 1.00 62.84 210 ASN A C 1
ATOM 1677 O O . ASN A 1 210 ? 1.001 -1.145 36.482 1.00 62.84 210 ASN A O 1
ATOM 1681 N N . ILE A 1 211 ? 2.405 -1.711 34.834 1.00 71.81 211 ILE A N 1
ATOM 1682 C CA . ILE A 1 211 ? 2.890 -2.927 35.505 1.00 71.81 211 ILE A CA 1
ATOM 1683 C C . ILE A 1 211 ? 3.686 -2.550 36.764 1.00 71.81 211 ILE A C 1
ATOM 1685 O O . ILE A 1 211 ? 3.425 -3.084 37.843 1.00 71.81 211 ILE A O 1
ATOM 1689 N N . SER A 1 212 ? 4.591 -1.571 36.668 1.00 70.56 212 SER A N 1
ATOM 1690 C CA . SER A 1 212 ? 5.420 -1.135 37.803 1.00 70.56 212 SER A CA 1
ATOM 1691 C C . SER A 1 212 ? 4.600 -0.554 38.966 1.00 70.56 212 SER A C 1
ATOM 1693 O O . SER A 1 212 ? 4.924 -0.759 40.139 1.00 70.56 212 SER A O 1
ATOM 1695 N N . THR A 1 213 ? 3.512 0.158 38.661 1.00 70.38 213 THR A N 1
ATOM 1696 C CA . THR A 1 213 ? 2.602 0.731 39.662 1.00 70.38 213 THR A CA 1
ATOM 1697 C C . THR A 1 213 ? 1.701 -0.335 40.279 1.00 70.38 213 THR A C 1
ATOM 1699 O O . THR A 1 213 ? 1.479 -0.311 41.490 1.00 70.38 213 THR A O 1
ATOM 1702 N N . SER A 1 214 ? 1.251 -1.314 39.490 1.00 71.00 214 SER A N 1
ATOM 1703 C CA . SER A 1 214 ? 0.484 -2.469 39.974 1.00 71.00 214 SER A CA 1
ATOM 1704 C C . SER A 1 214 ? 1.304 -3.329 40.943 1.00 71.00 214 SER A C 1
ATOM 1706 O O . SER A 1 214 ? 0.826 -3.654 42.030 1.00 71.00 214 SER A O 1
ATOM 1708 N N . ILE A 1 215 ? 2.571 -3.607 40.610 1.00 73.00 215 ILE A N 1
ATOM 1709 C CA . ILE A 1 215 ? 3.511 -4.327 41.485 1.00 73.00 215 ILE A CA 1
ATOM 1710 C C . ILE A 1 215 ? 3.750 -3.542 42.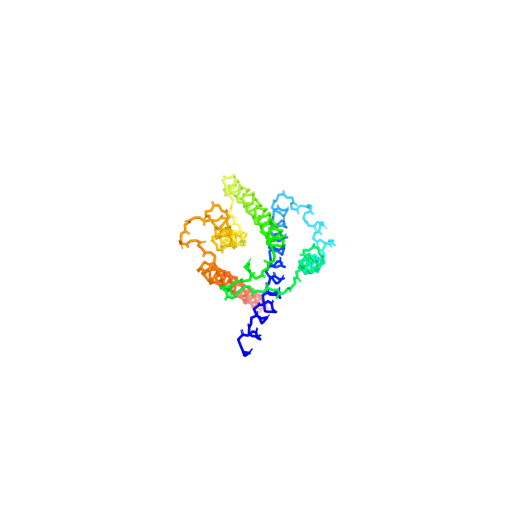784 1.00 73.00 215 ILE A C 1
ATOM 1712 O O . ILE A 1 215 ? 3.641 -4.106 43.873 1.00 73.00 215 ILE A O 1
ATOM 1716 N N . ARG A 1 216 ? 3.989 -2.223 42.703 1.00 70.50 216 ARG A N 1
ATOM 1717 C CA . ARG A 1 216 ? 4.152 -1.373 43.899 1.00 70.50 216 ARG A CA 1
ATOM 1718 C C . ARG A 1 216 ? 2.920 -1.377 44.808 1.00 70.50 216 ARG A C 1
ATOM 1720 O O . ARG A 1 216 ? 3.073 -1.415 46.029 1.00 70.50 216 ARG A O 1
ATOM 1727 N N . ARG A 1 217 ? 1.704 -1.370 44.248 1.00 70.25 217 ARG A N 1
ATOM 1728 C CA . ARG A 1 217 ? 0.465 -1.493 45.040 1.00 70.25 217 ARG A CA 1
ATOM 1729 C C . ARG A 1 217 ? 0.355 -2.863 45.709 1.00 70.25 217 ARG A C 1
ATOM 1731 O O . ARG A 1 217 ? 0.045 -2.911 46.896 1.00 70.25 217 ARG A O 1
ATOM 1738 N N . ALA A 1 218 ? 0.658 -3.949 44.998 1.00 70.38 218 ALA A N 1
ATOM 1739 C CA . ALA A 1 218 ? 0.615 -5.303 45.555 1.00 70.38 218 ALA A CA 1
ATOM 1740 C C . ALA A 1 218 ? 1.591 -5.480 46.736 1.00 70.38 218 ALA A C 1
ATOM 1742 O O . ALA A 1 218 ? 1.213 -6.023 47.775 1.00 70.38 218 ALA A O 1
ATOM 1743 N N . ILE A 1 219 ? 2.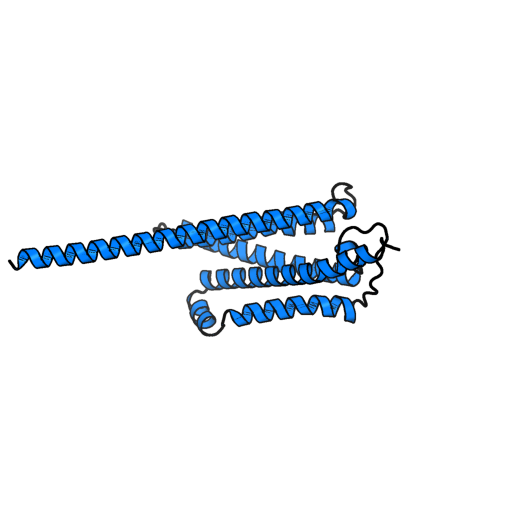813 -4.945 46.623 1.00 72.19 219 ILE A N 1
ATOM 1744 C CA . ILE A 1 219 ? 3.814 -4.965 47.704 1.00 72.19 219 ILE A CA 1
ATOM 1745 C C . ILE A 1 219 ? 3.335 -4.149 48.916 1.00 72.19 219 ILE A C 1
ATOM 1747 O O . ILE A 1 219 ? 3.416 -4.618 50.050 1.00 72.19 219 ILE A O 1
ATOM 1751 N N . ARG A 1 220 ? 2.770 -2.952 48.695 1.00 68.50 220 ARG A N 1
ATOM 1752 C CA . ARG A 1 220 ? 2.259 -2.093 49.780 1.00 68.50 220 ARG A CA 1
ATOM 1753 C C . ARG A 1 220 ? 1.098 -2.748 50.544 1.00 68.50 220 ARG A C 1
ATOM 1755 O O . ARG A 1 220 ? 1.052 -2.664 51.768 1.00 68.50 220 ARG A O 1
ATOM 1762 N N . VAL A 1 221 ? 0.193 -3.440 49.846 1.00 69.12 221 VAL A N 1
ATOM 1763 C CA . VAL A 1 221 ? -0.910 -4.196 50.473 1.00 69.12 221 VAL A CA 1
ATOM 1764 C C . VAL A 1 221 ? -0.383 -5.383 51.286 1.00 69.12 221 VAL A C 1
ATOM 1766 O O . VAL A 1 221 ? -0.890 -5.645 52.376 1.00 69.12 221 VAL A O 1
ATOM 1769 N N . LYS A 1 222 ? 0.660 -6.072 50.802 1.00 69.06 222 LYS A N 1
ATOM 1770 C CA . LYS A 1 222 ? 1.301 -7.178 51.529 1.00 69.06 222 LYS A CA 1
ATOM 1771 C C . LYS A 1 222 ? 1.955 -6.699 52.835 1.00 69.06 222 LYS A C 1
ATOM 1773 O O . LYS A 1 222 ? 1.712 -7.302 53.877 1.00 69.06 222 LYS A O 1
ATOM 1778 N N . ASN A 1 223 ? 2.671 -5.570 52.809 1.00 63.00 223 ASN A N 1
ATOM 1779 C CA . ASN A 1 223 ? 3.253 -4.972 54.020 1.00 63.00 223 ASN A CA 1
ATOM 1780 C C . ASN A 1 223 ? 2.192 -4.474 55.013 1.00 63.00 223 ASN A C 1
ATOM 1782 O O . ASN A 1 223 ? 2.346 -4.679 56.211 1.00 63.00 223 ASN A O 1
ATOM 1786 N N . SER A 1 224 ? 1.087 -3.887 54.538 1.00 61.44 224 SER A N 1
ATOM 1787 C CA . SER A 1 224 ? 0.009 -3.407 55.420 1.00 61.44 224 SER A CA 1
ATOM 1788 C C . SER A 1 224 ? -0.771 -4.533 56.115 1.00 61.44 224 SER A C 1
ATOM 1790 O O . SER A 1 224 ? -1.316 -4.316 57.196 1.00 61.44 224 SER A O 1
ATOM 1792 N N . LYS A 1 225 ? -0.837 -5.734 55.521 1.00 59.59 225 LYS A N 1
ATOM 1793 C CA . LYS A 1 225 ? -1.402 -6.920 56.186 1.00 59.59 225 LYS A CA 1
ATOM 1794 C C . LYS A 1 225 ? -0.434 -7.512 57.211 1.00 59.59 225 LYS A C 1
ATOM 1796 O O . LYS A 1 225 ? -0.876 -7.890 58.288 1.00 59.59 225 LYS A O 1
ATOM 1801 N N . SER A 1 226 ? 0.866 -7.535 56.909 1.00 57.34 226 SER A N 1
ATOM 1802 C CA . SER A 1 226 ? 1.890 -8.037 57.836 1.00 57.34 226 SER A CA 1
ATOM 1803 C C . SER A 1 226 ? 2.014 -7.191 59.108 1.00 57.34 226 SER A C 1
ATOM 1805 O O . SER A 1 226 ? 2.329 -7.733 60.156 1.00 57.34 226 SER A O 1
ATOM 1807 N N . SER A 1 227 ? 1.734 -5.886 59.038 1.00 56.66 227 SER A N 1
ATOM 1808 C CA . SER A 1 227 ? 1.794 -4.972 60.188 1.00 56.66 227 SER A CA 1
ATOM 1809 C C . SER A 1 227 ? 0.528 -4.943 61.058 1.00 56.66 227 SER A C 1
ATOM 1811 O O . SER A 1 227 ? 0.510 -4.225 62.046 1.00 56.66 227 SER A O 1
ATOM 1813 N N . ARG A 1 228 ? -0.555 -5.641 60.679 1.00 56.06 228 ARG A N 1
ATOM 1814 C CA . ARG A 1 228 ? -1.781 -5.777 61.504 1.00 56.06 228 ARG A CA 1
ATOM 1815 C C . ARG A 1 228 ? -1.863 -7.106 62.260 1.00 56.06 228 ARG A C 1
ATOM 1817 O O . ARG A 1 228 ? -2.817 -7.318 62.995 1.00 56.06 228 ARG A O 1
ATOM 1824 N N . LEU A 1 229 ? -0.923 -8.011 62.005 1.00 53.81 229 LEU A N 1
ATOM 1825 C CA . LEU A 1 229 ? -0.838 -9.345 62.607 1.00 53.81 229 LEU A CA 1
ATOM 1826 C C . LEU A 1 229 ? 0.289 -9.444 63.653 1.00 53.81 229 LEU A C 1
ATOM 1828 O O . LEU A 1 229 ? 0.511 -10.530 64.179 1.00 53.81 229 LEU A O 1
ATOM 1832 N N . ALA A 1 230 ? 0.983 -8.334 63.923 1.00 47.00 230 ALA A N 1
ATOM 1833 C CA . ALA A 1 230 ? 2.010 -8.185 64.951 1.00 47.00 230 ALA A CA 1
ATOM 1834 C C . ALA A 1 230 ? 1.502 -7.269 66.069 1.00 47.00 230 ALA A C 1
ATOM 1836 O O . ALA A 1 230 ? 0.736 -6.333 65.733 1.00 47.00 230 ALA A O 1
#

Organism: Caenorhabditis remanei (NCBI:txid31234)

InterPro domains:
  IPR019420 7TM GPCR, serpentine receptor class bc (Srbc) [PF10316] (6-203)

Secondary structure (DSSP, 8-state):
-TTTHHHHHHHHHHHHHHHHHHHHHHHHHHHHHHHHHHHH-HHHHHHHHHHS-HHHHHHHHHHHHHHHHHIIIIIS-------TT--SHHHHS-HHHHHHHHHHHHHHHHHHHHHHHHHHHHHHHHHHH--S---HHHHHHHHHHHHHHHHHIIIIIHHHHHHHH-TT-GGG-HHHHHHHHHHHHHHHHHHHHHHHHHHHHHHHHHHHHHHHHHHHHHHHHHHHHHTT--

Nearest PDB structures (foldseek):
  7cx2-assembly1_R  TM=6.973E-01  e=1.306E-01  Homo sapiens
  3zpr-assembly1_A  TM=7.016E-01  e=3.921E-01  Meleagris gallopavo
  8gus-assembly1_R  TM=6.647E-01  e=6.146E-01  Homo sapiens
  8fmz-assembly1_A  TM=4.904E-01  e=2.379E-01  Rattus norvegicus
  4amj-assembly1_A  TM=5.584E-01  e=1.013E+00  Meleagris gallopavo

Solvent-accessible surface area (backbone atoms only — not comparable to full-atom values): 12689 Å² total; per-residue (Å²): 117,83,72,57,68,60,52,56,48,51,53,67,55,41,50,61,51,48,32,52,51,46,23,50,52,46,45,52,39,51,54,45,48,52,51,38,41,41,69,76,39,50,70,61,36,56,57,48,59,76,72,53,58,74,64,57,58,52,50,53,19,50,56,54,22,54,48,55,55,50,41,36,51,65,74,48,58,56,79,87,71,62,60,93,87,58,84,40,66,80,63,49,49,50,71,64,42,45,50,52,51,52,52,53,53,49,52,53,51,53,51,40,52,54,43,50,49,54,44,51,52,55,50,52,51,49,56,70,74,42,90,56,89,70,60,68,65,62,56,50,60,46,52,51,54,52,50,51,50,50,41,46,44,62,36,51,45,47,58,56,50,50,49,70,77,38,79,79,45,83,86,46,36,65,91,64,34,44,63,55,46,52,49,36,40,52,50,39,52,49,52,50,52,50,55,52,50,53,52,52,51,54,50,51,52,52,53,53,52,54,51,55,50,52,52,52,50,54,53,52,54,53,53,59,54,59,65,71,77,106

Sequence (230 aa):
MLMEEYRDLIVYLAIPWSNFAACRSIIALSISTERVIAAYFPISYRNIKNSIPTWTILLVAVSFGLSEELVLFEFCSYNMVIPLSCRVFGCAVNKCFYNFWTIHKTVIFCMIVMLSVLLSVKIFIWNNLKHTETNSQLSKANRLALLDTITVLIFDFLPSFCGSMWPTAKLFSFDYVGPYNAVGKVTGCAIEAIVVSTLLIFRKTRITENISTSIRRAIRVKNSKSSRLA

Foldseek 3Di:
DVVVVVLVVQVVVVLVVQLVVQLVLLLLLVVLVLLLCCLPPVPVSVVVPVVDDPVVSSVVSNVRSVVLVCCQCPVQPWPQDQDPLDDAPLRSGDPSSNVVSLVVLQVSLVSSLVSLVSSVVSVVVCVVVDPDDPPVVVVLVNVLSNLLNVLCCVLPVVLSVCLVPPCPDPVNPCSPCRVVSVVSVVVSVVVSVVSVVVVVVVVVVVVVVVVVVVVVVVVVVVVVVVVVVD

pLDDT: mean 72.08, std 12.29, range [41.12, 90.31]